Protein AF-A0A239G1L9-F1 (afdb_monomer_lite)

Organism: NCBI:txid560556

Radius of gyration: 26.78 Å; chains: 1; bounding box: 38×74×73 Å

Sequence (207 aa):
MTDDLEQRVRRELTGSRYELGLDPDDVLARVSGPKRRSRPGAATLATVAAALAVAAAVTVGFLLPGTSEAPVSPPAASASPAATLNGLPPGLAPAGDVAEVIKRAPALVGLPPGGTRSAYAAAAGGGVWRVVMVVDGGVAGLPGGVLDVPSDWAPDGSQLLLTRDGETTYVKVYRPDGHNFCLAVTGGPAEEQLAVLERLVTTNITR

Foldseek 3Di:
DVVVVLVVQVVVVVPPPDPPVDDVVVVVCVVPPPPPPDDDDDDDDDDDDDDDDDDDDDPDDDPDDDDPDPPPPPPPPPPDPQPDFPQADPQKDWDPDPVVVCVVPVLCVQDAPDARKTKIAGDPPDAWGIKMKGKQGDPDDGDAAWDDDDPVLAPPPWDWTWHDDPQKIKIKIQHPVRIIMMMIIGGHDPVVSVVRVSSRSNVPNVD

pLDDT: mean 77.0, std 18.48, range [34.19, 97.06]

Structure (mmCIF, N/CA/C/O backbone):
data_AF-A0A239G1L9-F1
#
_entry.id   AF-A0A239G1L9-F1
#
loop_
_atom_site.group_PDB
_atom_site.id
_atom_site.type_symbol
_atom_site.label_atom_id
_atom_site.label_alt_id
_atom_site.label_comp_id
_atom_site.label_asym_id
_atom_site.label_entity_id
_atom_site.label_seq_id
_atom_site.pdbx_PDB_ins_code
_atom_site.Cartn_x
_atom_site.Cartn_y
_atom_site.Cartn_z
_atom_site.occupancy
_atom_site.B_iso_or_equiv
_atom_site.auth_seq_id
_atom_site.auth_comp_id
_atom_site.auth_asym_id
_atom_site.auth_atom_id
_atom_site.pdbx_PDB_model_num
ATOM 1 N N . MET A 1 1 ? 17.782 22.371 39.759 1.00 58.53 1 MET A N 1
ATOM 2 C CA . MET A 1 1 ? 17.361 21.122 39.079 1.00 58.53 1 MET A CA 1
ATOM 3 C C . MET A 1 1 ? 16.589 21.402 37.788 1.00 58.53 1 MET A C 1
ATOM 5 O O . MET A 1 1 ? 16.626 20.565 36.903 1.00 58.53 1 MET A O 1
ATOM 9 N N . THR A 1 2 ? 15.938 22.564 37.650 1.00 67.00 2 THR A N 1
ATOM 10 C CA . THR A 1 2 ? 15.186 22.976 36.449 1.00 67.00 2 THR A CA 1
ATOM 11 C C . THR A 1 2 ? 16.081 23.371 35.264 1.00 67.00 2 THR A C 1
ATOM 13 O O . THR A 1 2 ? 15.779 22.998 34.136 1.00 67.00 2 THR A O 1
ATOM 16 N N . ASP A 1 3 ? 17.222 24.020 35.525 1.00 78.06 3 ASP A N 1
ATOM 17 C CA . ASP A 1 3 ? 18.110 24.540 34.466 1.00 78.06 3 ASP A CA 1
ATOM 18 C C . ASP A 1 3 ? 18.772 23.444 33.615 1.00 78.06 3 ASP A C 1
ATOM 20 O O . ASP A 1 3 ? 19.017 23.631 32.426 1.00 78.06 3 ASP A O 1
ATOM 24 N N . ASP A 1 4 ? 19.030 22.273 34.205 1.00 82.25 4 ASP A N 1
ATOM 25 C CA . ASP A 1 4 ? 19.645 21.142 33.497 1.00 82.25 4 ASP A CA 1
ATOM 26 C C . ASP A 1 4 ? 18.668 20.502 32.495 1.00 82.25 4 ASP A C 1
ATOM 28 O O . ASP A 1 4 ? 19.043 20.118 31.385 1.00 82.25 4 ASP A O 1
ATOM 32 N N . LEU A 1 5 ? 17.376 20.469 32.847 1.00 75.25 5 LEU A N 1
ATOM 33 C CA . LEU A 1 5 ? 16.319 19.992 31.956 1.00 75.25 5 LEU A CA 1
ATOM 34 C C . LEU A 1 5 ? 16.129 20.952 30.775 1.00 75.25 5 LEU A C 1
ATOM 36 O O . LEU A 1 5 ? 16.016 20.513 29.633 1.00 75.25 5 LEU A O 1
ATOM 40 N N . GLU A 1 6 ? 16.147 22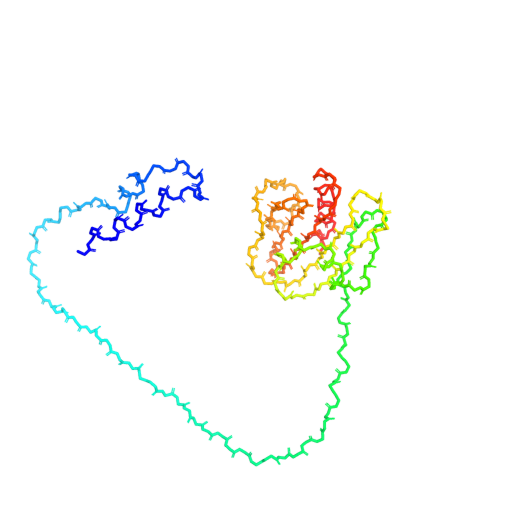.258 31.040 1.00 80.19 6 GLU A N 1
ATOM 41 C CA . GLU A 1 6 ? 15.992 23.292 30.016 1.00 80.19 6 GLU A CA 1
ATOM 42 C C . GLU A 1 6 ? 17.160 23.282 29.019 1.00 80.19 6 GLU A C 1
ATOM 44 O O . GLU A 1 6 ? 16.943 23.295 27.804 1.00 80.19 6 GLU A O 1
ATOM 49 N N . GLN A 1 7 ? 18.400 23.145 29.507 1.00 81.75 7 GLN A N 1
ATOM 50 C CA . GLN A 1 7 ? 19.572 23.022 28.635 1.00 81.75 7 GLN A CA 1
ATOM 51 C C . GLN A 1 7 ? 19.542 21.751 27.784 1.00 81.75 7 GLN A C 1
ATOM 53 O O . GLN A 1 7 ? 19.969 21.774 26.625 1.00 81.75 7 GLN A O 1
ATOM 58 N N . ARG A 1 8 ? 19.023 20.646 28.326 1.00 78.94 8 ARG A N 1
ATOM 59 C CA . ARG A 1 8 ? 18.899 19.387 27.588 1.00 78.94 8 ARG A CA 1
ATOM 60 C C . ARG A 1 8 ? 17.834 19.471 26.493 1.00 78.94 8 ARG A C 1
ATOM 62 O O . ARG A 1 8 ? 18.094 19.026 25.379 1.00 78.94 8 ARG A O 1
ATOM 69 N N . VAL A 1 9 ? 16.692 20.101 26.777 1.00 75.62 9 VAL A N 1
ATOM 70 C CA . VAL A 1 9 ? 15.612 20.323 25.799 1.00 75.62 9 VAL A CA 1
ATOM 71 C C . VAL A 1 9 ? 16.053 21.273 24.686 1.00 75.62 9 VAL A C 1
ATOM 73 O O . VAL A 1 9 ? 15.838 20.966 23.516 1.00 75.62 9 VAL A O 1
ATOM 76 N N . ARG A 1 10 ? 16.745 22.377 25.007 1.00 76.81 10 ARG A N 1
ATOM 77 C CA . ARG A 1 10 ? 17.312 23.268 23.978 1.00 76.81 10 ARG A CA 1
ATOM 78 C C . ARG A 1 10 ? 18.287 22.528 23.067 1.00 76.81 10 ARG A C 1
ATOM 80 O O . ARG A 1 10 ? 18.197 22.665 21.854 1.00 76.81 10 ARG A O 1
ATOM 87 N N . ARG A 1 11 ? 19.176 21.700 23.625 1.00 77.81 11 ARG A N 1
ATOM 88 C CA . ARG A 1 11 ? 20.161 20.948 22.831 1.00 77.81 11 ARG A CA 1
ATOM 89 C C . ARG A 1 11 ? 19.510 19.932 21.883 1.00 77.81 11 ARG A C 1
ATOM 91 O O . ARG A 1 11 ? 19.992 19.773 20.767 1.00 77.81 11 ARG A O 1
ATOM 98 N N . GLU A 1 12 ? 18.428 19.284 22.309 1.00 73.06 12 GLU A N 1
ATOM 99 C CA . GLU A 1 12 ? 17.635 18.373 21.467 1.00 73.06 12 GLU A CA 1
ATOM 100 C C . GLU A 1 12 ? 16.878 19.126 20.359 1.00 73.06 12 GLU A C 1
ATOM 102 O O . GLU A 1 12 ? 16.882 18.687 19.213 1.00 73.06 12 GLU A O 1
ATOM 107 N N . LEU A 1 13 ? 16.293 20.291 20.664 1.00 65.88 13 LEU A N 1
ATOM 108 C CA . LEU A 1 13 ? 15.511 21.073 19.696 1.00 65.88 13 LEU A CA 1
ATOM 109 C C . LEU A 1 13 ? 16.374 21.794 18.651 1.00 65.88 13 LEU A C 1
ATOM 111 O O . LEU A 1 13 ? 15.974 21.899 17.498 1.00 65.88 13 LEU A O 1
ATOM 115 N N . THR A 1 14 ? 17.572 22.263 19.011 1.00 65.69 14 THR A N 1
ATOM 116 C CA . THR A 1 14 ? 18.502 22.891 18.047 1.00 65.69 14 THR A CA 1
ATOM 117 C C . THR A 1 14 ? 19.248 21.851 17.197 1.00 65.69 14 THR A C 1
ATOM 119 O O . THR A 1 14 ? 19.868 22.180 16.185 1.00 65.69 14 THR A O 1
ATOM 122 N N . GLY A 1 15 ? 19.180 20.572 17.575 1.00 58.47 15 GLY A N 1
ATOM 123 C CA . GLY A 1 15 ? 19.846 19.461 16.908 1.00 58.47 15 GLY A CA 1
ATOM 124 C C . GLY A 1 15 ? 19.184 19.019 15.604 1.00 58.47 15 GLY A C 1
ATOM 125 O O . GLY A 1 15 ? 18.842 17.854 15.510 1.00 58.47 15 GLY A O 1
ATOM 126 N N . SER A 1 16 ? 19.008 19.924 14.630 1.00 51.31 16 SER A N 1
ATOM 127 C CA . SER A 1 16 ? 18.947 19.750 13.151 1.00 51.31 16 SER A CA 1
ATOM 128 C C . SER A 1 16 ? 18.183 18.563 12.523 1.00 51.31 16 SER A C 1
ATOM 130 O O . SER A 1 16 ? 18.273 18.363 11.316 1.00 51.31 16 SER A O 1
ATOM 132 N N . ARG A 1 17 ? 17.454 17.740 13.278 1.00 53.47 17 ARG A N 1
ATOM 133 C CA . ARG A 1 17 ? 16.862 16.491 12.772 1.00 53.47 17 ARG A CA 1
ATOM 134 C C . ARG A 1 17 ? 15.408 16.636 12.360 1.00 53.47 17 ARG A C 1
ATOM 136 O O . ARG A 1 17 ? 14.882 15.774 11.668 1.00 53.47 17 ARG A O 1
ATOM 143 N N . TYR A 1 18 ? 14.784 17.728 12.772 1.00 49.06 18 TYR A N 1
ATOM 144 C CA . TYR A 1 18 ? 13.414 18.045 12.439 1.00 49.06 18 TYR A CA 1
ATOM 145 C C . TYR A 1 18 ? 13.408 19.512 12.023 1.00 49.06 18 TYR A C 1
ATOM 147 O O . TYR A 1 18 ? 13.480 20.387 12.880 1.00 49.06 18 TYR A O 1
ATOM 155 N N . GLU A 1 19 ? 13.348 19.793 10.719 1.00 52.94 19 GLU A N 1
ATOM 156 C CA . GLU A 1 19 ? 13.065 21.131 10.165 1.00 52.94 19 GLU A CA 1
ATOM 157 C C . GLU A 1 19 ? 11.611 21.548 10.455 1.00 52.94 19 GLU A C 1
ATOM 159 O O . GLU A 1 19 ? 10.870 22.041 9.609 1.00 52.94 19 GLU A O 1
ATOM 164 N N . LEU A 1 20 ? 11.158 21.316 11.680 1.00 56.31 20 LEU A N 1
ATOM 165 C CA . LEU A 1 20 ? 9.978 21.951 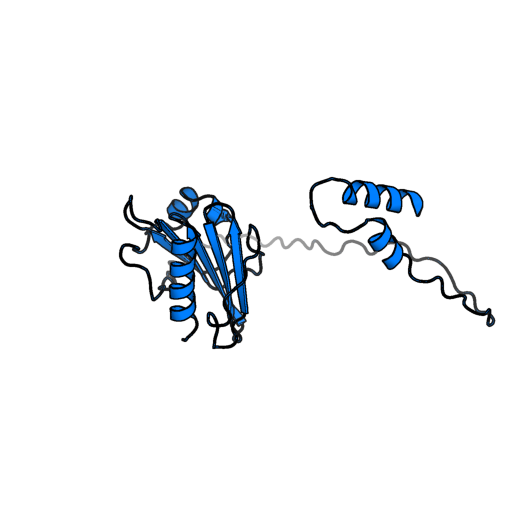12.212 1.00 56.31 20 LEU A CA 1
ATOM 166 C C . LEU A 1 20 ? 10.445 23.366 12.533 1.00 56.31 20 LEU A C 1
ATOM 168 O O . LEU A 1 20 ? 11.196 23.548 13.486 1.00 56.31 20 LEU A O 1
ATOM 172 N N . GLY A 1 21 ? 10.060 24.352 11.721 1.00 60.69 21 GLY A N 1
ATOM 173 C CA . GLY A 1 21 ? 10.304 25.784 11.956 1.00 60.69 21 GLY A CA 1
ATOM 174 C C . GLY A 1 21 ? 9.576 26.318 13.196 1.00 60.69 21 GLY A C 1
ATOM 175 O O . GLY A 1 21 ? 8.896 27.336 13.133 1.00 60.69 21 GLY A O 1
ATOM 176 N N . LEU A 1 22 ? 9.651 25.583 14.301 1.00 61.69 22 LEU A N 1
ATOM 177 C CA . LEU A 1 22 ? 9.115 25.915 15.601 1.00 61.69 22 LEU A CA 1
ATOM 178 C C . LEU A 1 22 ? 10.221 26.615 16.376 1.00 61.69 22 LEU A C 1
ATOM 180 O O . LEU A 1 22 ? 11.278 26.038 16.636 1.00 61.69 22 LEU A O 1
ATOM 184 N N . ASP A 1 23 ? 9.961 27.866 16.733 1.00 74.81 23 ASP A N 1
ATOM 185 C CA . ASP A 1 23 ? 10.847 28.629 17.593 1.00 74.81 23 ASP A CA 1
ATOM 186 C C . ASP A 1 23 ? 10.913 27.942 18.976 1.00 74.81 23 ASP A C 1
ATOM 188 O O . ASP A 1 23 ? 9.868 27.709 19.603 1.00 74.81 23 ASP A O 1
ATOM 192 N N . PRO A 1 24 ? 12.106 27.553 19.462 1.00 69.94 24 PRO A N 1
ATOM 193 C CA . PRO A 1 24 ? 12.247 26.901 20.759 1.00 69.94 24 PRO A CA 1
ATOM 194 C C . PRO A 1 24 ? 11.711 27.759 21.915 1.00 69.94 24 PRO A C 1
ATOM 196 O O . PRO A 1 24 ? 11.254 27.200 22.916 1.00 69.94 24 PRO A O 1
ATOM 199 N N . ASP A 1 25 ? 11.710 29.087 21.785 1.00 73.88 25 ASP A N 1
ATOM 200 C CA . ASP A 1 25 ? 11.196 29.980 22.823 1.00 73.88 25 ASP A CA 1
ATOM 201 C C . AS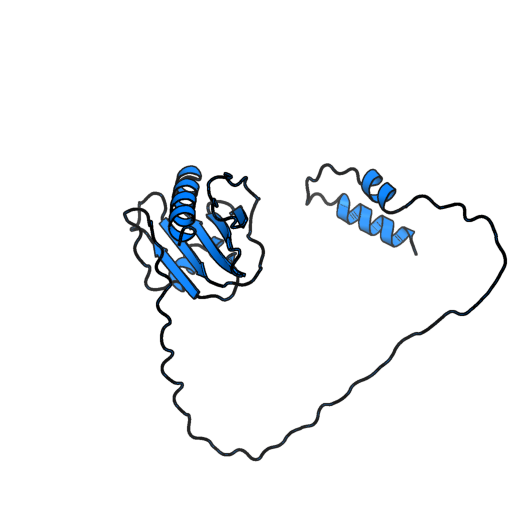P A 1 25 ? 9.655 29.959 22.890 1.00 73.88 25 ASP A C 1
ATOM 203 O O . ASP A 1 25 ? 9.093 30.027 23.986 1.00 73.88 25 ASP A O 1
ATOM 207 N N . ASP A 1 26 ? 8.960 29.724 21.772 1.00 73.50 26 ASP A N 1
ATOM 208 C CA . ASP A 1 26 ? 7.497 29.544 21.743 1.00 73.50 26 ASP A CA 1
ATOM 209 C C . ASP A 1 26 ? 7.062 28.243 22.438 1.00 73.50 26 ASP A C 1
ATOM 211 O O . ASP A 1 26 ? 6.049 28.191 23.150 1.00 73.50 26 ASP A O 1
ATOM 215 N N . VAL A 1 27 ? 7.846 27.174 22.269 1.00 72.44 27 VAL A N 1
ATOM 216 C CA . VAL A 1 27 ? 7.599 25.885 22.931 1.00 72.44 27 VAL A CA 1
ATOM 217 C C . VAL A 1 27 ? 7.808 26.018 24.440 1.00 72.44 27 VAL A C 1
ATOM 219 O O . VAL A 1 27 ? 6.968 25.570 25.228 1.00 72.44 27 VAL A O 1
ATOM 222 N N . LEU A 1 28 ? 8.887 26.684 24.859 1.00 73.81 28 LEU A N 1
ATOM 223 C CA . LEU A 1 28 ? 9.181 26.910 26.273 1.00 73.81 28 LEU A CA 1
ATOM 224 C C . LEU A 1 28 ? 8.157 27.842 26.935 1.00 73.81 28 LEU A C 1
ATOM 226 O O . LEU A 1 28 ? 7.746 27.570 28.068 1.00 73.81 28 LEU A O 1
ATOM 230 N N . ALA A 1 29 ? 7.668 28.869 26.234 1.00 72.88 29 ALA A N 1
ATOM 231 C CA . ALA A 1 29 ? 6.630 29.777 26.730 1.00 72.88 29 ALA A CA 1
ATOM 232 C C . ALA A 1 29 ? 5.289 29.069 26.994 1.00 72.88 29 ALA A C 1
ATOM 234 O O . ALA A 1 29 ? 4.567 29.424 27.926 1.00 72.88 29 ALA A O 1
ATOM 235 N N . ARG A 1 30 ? 4.954 28.028 26.219 1.00 72.44 30 ARG A N 1
ATOM 236 C CA . ARG A 1 30 ? 3.747 27.215 26.458 1.00 72.44 30 ARG A CA 1
ATOM 237 C C . ARG A 1 30 ? 3.883 26.267 27.647 1.00 72.44 30 ARG A C 1
ATOM 239 O O . ARG A 1 30 ? 2.898 26.034 28.346 1.00 72.44 30 ARG A O 1
ATOM 246 N N . VAL A 1 31 ? 5.077 25.724 27.887 1.00 70.38 31 VAL A N 1
ATOM 247 C CA . VAL A 1 31 ? 5.343 24.820 29.023 1.00 70.38 31 VAL A CA 1
ATOM 248 C C . VAL A 1 31 ? 5.428 25.596 30.336 1.00 70.38 31 VAL A C 1
ATOM 250 O O . VAL A 1 31 ? 4.947 25.137 31.374 1.00 70.38 31 VAL A O 1
ATOM 253 N N . SER A 1 32 ? 5.973 26.808 30.294 1.00 67.75 32 SER A N 1
ATOM 254 C CA . SER A 1 32 ? 5.989 27.731 31.425 1.00 67.75 32 SER A CA 1
ATOM 255 C C . SER A 1 32 ? 4.656 28.479 31.528 1.00 67.75 32 SER A C 1
ATOM 257 O O . SER A 1 32 ? 4.570 29.695 31.385 1.00 67.75 32 SER A O 1
ATOM 259 N N . GLY A 1 33 ? 3.582 27.722 31.783 1.00 61.03 33 GLY A N 1
ATOM 260 C CA . GLY A 1 33 ? 2.236 28.263 31.955 1.00 61.03 33 GLY A CA 1
ATOM 261 C C . GLY A 1 33 ? 2.202 29.460 32.922 1.00 61.03 33 GLY A C 1
ATOM 262 O O . GLY A 1 33 ? 3.015 29.544 33.852 1.00 61.03 33 GLY A O 1
ATOM 263 N N . PRO A 1 34 ? 1.262 30.404 32.732 1.00 52.25 34 PRO A N 1
ATOM 264 C CA . PRO A 1 34 ? 1.224 31.642 33.491 1.00 52.25 34 PRO A CA 1
ATOM 265 C C . PRO A 1 34 ? 1.174 31.326 34.981 1.00 52.25 34 PRO A C 1
ATOM 267 O O . PRO A 1 34 ? 0.250 30.671 35.470 1.00 52.25 34 PRO A O 1
ATOM 270 N N . LYS A 1 35 ? 2.191 31.812 35.695 1.00 55.31 35 LYS A N 1
ATOM 271 C CA . LYS A 1 35 ? 2.335 31.733 37.148 1.00 55.31 35 LYS A CA 1
ATOM 272 C C . LYS A 1 35 ? 1.126 32.433 37.775 1.00 55.31 35 LYS A C 1
ATOM 274 O O . LYS A 1 35 ? 1.152 33.636 38.035 1.00 55.31 35 LYS A O 1
ATOM 279 N N . ARG A 1 36 ? 0.023 31.694 37.950 1.00 49.72 36 ARG A N 1
ATOM 280 C CA . ARG A 1 36 ? -1.195 32.158 38.618 1.00 49.72 36 ARG A CA 1
ATOM 281 C C . ARG A 1 36 ? -0.763 32.678 39.981 1.00 49.72 36 ARG A C 1
ATOM 283 O O . ARG A 1 36 ? -0.375 31.900 40.847 1.00 49.72 36 ARG A O 1
ATOM 290 N N . ARG A 1 37 ? -0.807 34.001 40.157 1.00 51.78 37 ARG A N 1
ATOM 291 C CA . ARG A 1 37 ? -0.691 34.653 41.463 1.00 51.78 37 ARG A CA 1
ATOM 292 C C . ARG A 1 37 ? -1.867 34.172 42.312 1.00 51.78 37 ARG A C 1
ATOM 294 O O . ARG A 1 37 ? -2.944 34.763 42.287 1.00 51.78 37 ARG A O 1
ATOM 301 N N . SER A 1 38 ? -1.678 33.057 43.010 1.00 45.41 38 SER A N 1
ATOM 302 C CA . SER A 1 38 ? -2.593 32.582 44.036 1.00 45.41 38 SER A CA 1
ATOM 303 C C . SER A 1 38 ? -2.594 33.610 45.161 1.00 45.41 38 SER A C 1
ATOM 305 O O . SER A 1 38 ? -1.568 33.854 45.798 1.00 45.41 38 SER A O 1
ATOM 307 N N . ARG A 1 39 ? -3.745 34.243 45.380 1.00 53.22 39 ARG A N 1
ATOM 308 C CA . ARG A 1 39 ? -4.006 35.031 46.585 1.00 53.22 39 ARG A CA 1
ATOM 309 C C . ARG A 1 39 ? -3.801 34.131 47.818 1.00 53.22 39 ARG A C 1
ATOM 311 O O . ARG A 1 39 ? -4.243 32.983 47.775 1.00 53.22 39 ARG A O 1
ATOM 318 N N . PRO A 1 40 ? -3.149 34.612 48.890 1.00 49.41 40 PRO A N 1
ATOM 319 C CA . PRO A 1 40 ? -2.928 33.813 50.085 1.00 49.41 40 PRO A CA 1
ATOM 320 C C . PRO A 1 40 ? -4.244 33.693 50.860 1.00 49.41 40 PRO A C 1
ATOM 322 O O . PRO A 1 40 ? -4.743 34.667 51.418 1.00 49.41 40 PRO A O 1
ATOM 325 N N . GLY A 1 41 ? -4.815 32.492 50.864 1.00 42.66 41 GLY A N 1
ATOM 326 C CA . GLY A 1 41 ? -5.897 32.081 51.749 1.00 42.66 41 GLY A CA 1
ATOM 327 C C . GLY A 1 41 ? -5.416 30.903 52.587 1.00 42.66 41 GLY A C 1
ATOM 328 O O . GLY A 1 41 ? -5.163 29.835 52.047 1.00 42.66 41 GLY A O 1
ATOM 329 N N . ALA A 1 42 ? -5.213 31.179 53.873 1.00 41.75 42 ALA A N 1
ATOM 330 C CA . ALA A 1 42 ? -5.031 30.294 55.022 1.00 41.75 42 ALA A CA 1
ATOM 331 C C . ALA A 1 42 ? -4.928 28.762 54.799 1.00 41.75 42 ALA A C 1
ATOM 333 O O . ALA A 1 42 ? -5.900 28.088 54.486 1.00 41.75 42 ALA A O 1
ATOM 334 N N . ALA A 1 43 ? -3.734 28.253 55.129 1.00 45.06 43 ALA A N 1
ATOM 335 C CA . ALA A 1 43 ? -3.466 27.096 55.991 1.00 45.06 43 ALA A CA 1
ATOM 336 C C . ALA A 1 43 ? -4.219 25.772 55.749 1.00 45.06 43 ALA A C 1
ATOM 338 O O . ALA A 1 43 ? -5.344 25.612 56.200 1.00 45.06 43 ALA A O 1
ATOM 339 N N . THR A 1 44 ? -3.504 24.735 55.290 1.00 44.44 44 THR A N 1
ATOM 340 C CA . THR A 1 44 ? -3.104 23.608 56.166 1.00 44.44 44 THR A CA 1
ATOM 341 C C . THR A 1 44 ? -1.955 22.804 55.539 1.00 44.44 44 THR A C 1
ATOM 343 O O . THR A 1 44 ? -1.978 22.457 54.364 1.00 44.44 44 THR A O 1
ATOM 346 N N . LEU A 1 45 ? -0.925 22.554 56.348 1.00 47.66 45 LEU A N 1
ATOM 347 C CA . LEU A 1 45 ? 0.215 21.669 56.106 1.00 47.66 45 LEU A CA 1
ATOM 348 C C . LEU A 1 45 ? -0.220 20.195 56.123 1.00 47.66 45 LEU A C 1
ATOM 350 O O . LEU A 1 45 ? -0.890 19.804 57.073 1.00 47.66 45 LEU A O 1
ATOM 354 N N . ALA A 1 46 ? 0.259 19.378 55.177 1.00 42.41 46 ALA A N 1
ATOM 355 C CA . ALA A 1 46 ? 0.498 17.944 55.399 1.00 42.41 46 ALA A CA 1
ATOM 356 C C . ALA A 1 46 ? 1.418 17.330 54.316 1.00 42.41 46 ALA A C 1
ATOM 358 O O . ALA A 1 46 ? 0.994 17.012 53.211 1.00 42.41 46 ALA A O 1
ATOM 359 N N . THR A 1 47 ? 2.694 17.176 54.691 1.00 40.94 47 THR A N 1
ATOM 360 C CA . THR A 1 47 ? 3.557 15.988 54.478 1.00 40.94 47 THR A CA 1
ATOM 361 C C . THR A 1 47 ? 3.785 15.399 53.076 1.00 40.94 47 THR A C 1
ATOM 363 O O . THR A 1 47 ? 3.056 14.545 52.590 1.00 40.94 47 THR A O 1
ATOM 366 N N . VAL A 1 48 ? 4.919 15.804 52.494 1.00 39.69 48 VAL A N 1
ATOM 367 C CA . VAL A 1 48 ? 6.111 14.987 52.157 1.00 39.69 48 VAL A CA 1
ATOM 368 C C . VAL A 1 48 ? 6.012 13.446 52.298 1.00 39.69 48 VAL A C 1
ATOM 370 O O . VAL A 1 48 ? 5.730 12.937 53.376 1.00 39.69 48 VAL A O 1
ATOM 373 N N . ALA A 1 49 ? 6.484 12.778 51.231 1.00 39.22 49 ALA A N 1
ATOM 374 C CA . ALA A 1 49 ? 7.139 11.458 51.140 1.00 39.22 49 ALA A CA 1
ATOM 375 C C . ALA A 1 49 ? 6.318 10.151 51.143 1.00 39.22 49 ALA A C 1
ATOM 377 O O . ALA A 1 49 ? 5.759 9.735 52.148 1.00 39.22 49 ALA A O 1
ATOM 378 N N . ALA A 1 50 ? 6.450 9.424 50.026 1.00 38.19 50 ALA A N 1
ATOM 379 C CA . ALA A 1 50 ? 6.615 7.965 49.934 1.00 38.19 50 ALA A CA 1
ATOM 380 C C . ALA A 1 50 ? 7.156 7.687 48.509 1.00 38.19 50 ALA A C 1
ATOM 382 O O . ALA A 1 50 ? 6.430 7.856 47.537 1.00 38.19 50 ALA A O 1
ATOM 383 N N . ALA A 1 51 ? 8.457 7.556 48.231 1.00 34.69 51 ALA A N 1
ATOM 384 C CA . ALA A 1 51 ? 9.405 6.521 48.654 1.00 34.69 51 ALA A CA 1
ATOM 385 C C . ALA A 1 51 ? 8.864 5.087 48.493 1.00 34.69 51 ALA A C 1
ATOM 387 O O . ALA A 1 51 ? 8.115 4.612 49.332 1.00 34.69 51 ALA A O 1
ATOM 388 N N . LEU A 1 52 ? 9.293 4.453 47.391 1.00 42.53 52 LEU A N 1
ATOM 389 C CA . LEU A 1 52 ? 9.831 3.088 47.280 1.00 42.53 52 LEU A CA 1
ATOM 390 C C . LEU A 1 52 ? 9.144 1.918 48.022 1.00 42.53 52 LEU A C 1
ATOM 392 O O . LEU A 1 52 ? 9.084 1.892 49.244 1.00 42.53 52 LEU A O 1
ATOM 396 N N . ALA A 1 53 ? 8.899 0.866 47.222 1.00 37.75 53 ALA A N 1
ATOM 397 C CA . ALA A 1 53 ? 8.925 -0.573 47.538 1.00 37.75 53 ALA A CA 1
ATOM 398 C C . ALA A 1 53 ? 7.578 -1.313 47.646 1.00 37.75 53 ALA A C 1
ATOM 400 O O . ALA A 1 53 ? 6.901 -1.223 48.658 1.00 37.75 53 ALA A O 1
ATOM 401 N N . VAL A 1 54 ? 7.306 -2.166 46.645 1.00 40.06 54 VAL A N 1
ATOM 402 C CA . VAL A 1 54 ? 6.877 -3.580 46.790 1.00 40.06 54 VAL A CA 1
ATOM 403 C C . VAL A 1 54 ? 7.426 -4.302 45.540 1.00 40.06 54 VAL A C 1
ATOM 405 O O . VAL A 1 54 ? 7.003 -4.007 44.430 1.00 40.06 54 VAL A O 1
ATOM 408 N N . ALA A 1 55 ? 8.583 -4.966 45.578 1.00 34.19 55 ALA A N 1
ATOM 409 C CA . ALA A 1 55 ? 8.887 -6.269 46.179 1.00 34.19 55 ALA A CA 1
ATOM 410 C C . ALA A 1 55 ? 8.252 -7.466 45.436 1.00 34.19 55 ALA A C 1
ATOM 412 O O . ALA A 1 55 ? 7.052 -7.702 45.484 1.00 34.19 55 ALA A O 1
ATOM 413 N N . ALA A 1 56 ? 9.147 -8.194 44.762 1.00 44.81 56 ALA A N 1
ATOM 414 C CA . ALA A 1 56 ? 9.141 -9.611 44.410 1.00 44.81 56 ALA A CA 1
ATOM 415 C C . ALA A 1 56 ? 8.029 -10.501 45.007 1.00 44.81 56 ALA A C 1
ATOM 417 O O . ALA A 1 56 ? 7.916 -10.646 46.221 1.00 44.81 56 ALA A O 1
ATOM 418 N N . ALA A 1 57 ? 7.303 -11.185 44.121 1.00 36.50 57 ALA A N 1
ATOM 419 C CA . ALA A 1 57 ? 6.399 -12.309 44.380 1.00 36.50 57 ALA A CA 1
ATOM 420 C C . ALA A 1 57 ? 5.979 -12.830 42.986 1.00 36.50 57 ALA A C 1
ATOM 422 O O . ALA A 1 57 ? 5.479 -12.047 42.196 1.00 36.50 57 ALA A O 1
ATOM 423 N N . VAL A 1 58 ? 6.167 -14.060 42.511 1.00 40.72 58 VAL A N 1
ATOM 424 C CA . VAL A 1 58 ? 6.432 -15.367 43.104 1.00 40.72 58 VAL A CA 1
ATOM 425 C C . VAL A 1 58 ? 7.023 -16.230 41.976 1.00 40.72 58 VAL A C 1
ATOM 427 O O . VAL A 1 58 ? 6.372 -16.454 40.958 1.00 40.72 58 VAL A O 1
ATOM 430 N N . THR A 1 59 ? 8.241 -16.736 42.149 1.00 47.78 59 THR A N 1
ATOM 431 C CA . THR A 1 59 ? 8.773 -17.871 41.380 1.00 47.78 59 THR A CA 1
ATOM 432 C C . THR A 1 59 ? 8.391 -19.143 42.135 1.00 47.78 59 THR A C 1
ATOM 434 O O . THR A 1 59 ? 9.155 -19.644 42.955 1.00 47.78 59 THR A O 1
ATOM 437 N N . VAL A 1 60 ? 7.178 -19.656 41.914 1.00 48.28 60 VAL A N 1
ATOM 438 C CA . VAL A 1 60 ? 6.840 -21.033 42.307 1.00 48.28 60 VAL A CA 1
ATOM 439 C C . VAL A 1 60 ? 7.259 -21.934 41.159 1.00 48.28 60 VAL A C 1
ATOM 441 O O . VAL A 1 60 ? 6.654 -21.947 40.089 1.00 48.28 60 VAL A O 1
ATOM 444 N N . GLY A 1 61 ? 8.353 -22.652 41.401 1.00 48.50 61 GLY A N 1
ATOM 445 C CA . GLY A 1 61 ? 8.785 -23.760 40.574 1.00 48.50 61 GLY A CA 1
ATOM 446 C C . GLY A 1 61 ? 7.731 -24.858 40.587 1.00 48.50 61 GLY A C 1
ATOM 447 O O . GLY A 1 61 ? 7.412 -25.419 41.633 1.00 48.50 61 GLY A O 1
ATOM 448 N N . PHE A 1 62 ? 7.222 -25.174 39.403 1.00 49.44 62 PHE A N 1
ATOM 449 C CA . PHE A 1 62 ? 6.484 -26.398 39.148 1.00 49.44 62 PHE A CA 1
ATOM 450 C C . PHE A 1 62 ? 7.451 -27.388 38.486 1.00 49.44 62 PHE A C 1
ATOM 452 O O . PHE A 1 62 ? 7.636 -27.402 37.272 1.00 49.44 62 PHE A O 1
ATOM 459 N N . LEU A 1 63 ? 8.130 -28.180 39.321 1.00 53.56 63 LEU A N 1
ATOM 460 C CA . LEU A 1 63 ? 8.807 -29.411 38.914 1.00 53.56 63 LEU A CA 1
ATOM 461 C C . LEU A 1 63 ? 7.727 -30.485 38.743 1.00 53.56 63 LEU A C 1
ATOM 463 O O . LEU A 1 63 ? 7.352 -31.148 39.708 1.00 53.56 63 LEU A O 1
ATOM 467 N N . LEU A 1 64 ? 7.203 -30.630 37.525 1.00 60.41 64 LEU A N 1
ATOM 468 C CA . LEU A 1 64 ? 6.415 -31.804 37.155 1.00 60.41 64 LEU A CA 1
ATOM 469 C C . LEU A 1 64 ? 7.340 -32.878 36.565 1.00 60.41 64 LEU A C 1
ATOM 471 O O . LEU A 1 64 ? 8.206 -32.551 35.749 1.00 60.41 64 LEU A O 1
ATOM 475 N N . PRO A 1 65 ? 7.176 -34.152 36.961 1.00 55.31 65 PRO A N 1
ATOM 476 C CA . PRO A 1 65 ? 7.880 -35.266 36.347 1.00 55.31 65 PRO A CA 1
ATOM 477 C C . PRO A 1 65 ? 7.454 -35.393 34.882 1.00 55.31 65 PRO A C 1
ATOM 479 O O . PRO A 1 65 ? 6.268 -35.470 34.569 1.00 55.31 65 PRO A O 1
ATOM 482 N N . GLY A 1 66 ? 8.448 -35.388 33.993 1.00 50.12 66 GLY A N 1
ATOM 483 C CA . GLY A 1 66 ? 8.260 -35.476 32.553 1.00 50.12 66 GLY A CA 1
ATOM 484 C C . GLY A 1 66 ? 7.593 -36.784 32.149 1.00 50.12 66 GLY A C 1
ATOM 485 O O . GLY A 1 66 ? 8.227 -37.838 32.113 1.00 50.12 66 GLY A O 1
ATOM 486 N N . THR A 1 67 ? 6.321 -36.699 31.780 1.00 58.38 67 THR A N 1
ATOM 487 C CA . THR A 1 67 ? 5.716 -37.648 30.855 1.00 58.38 67 THR A CA 1
ATOM 488 C C . THR A 1 67 ? 6.338 -37.389 29.490 1.00 58.38 67 THR A C 1
ATOM 490 O O . THR A 1 67 ? 6.149 -36.327 28.900 1.00 58.38 67 THR A O 1
ATOM 493 N N . SER A 1 68 ? 7.147 -38.338 29.019 1.00 61.06 68 SER A N 1
ATOM 494 C CA . SER A 1 68 ? 7.656 -38.371 27.649 1.00 61.06 68 SER A CA 1
ATOM 495 C C . SER A 1 68 ? 6.465 -38.587 26.714 1.00 61.06 68 SER A C 1
ATOM 497 O O . SER A 1 68 ? 6.092 -39.712 26.394 1.00 61.06 68 SER A O 1
ATOM 499 N N . GLU A 1 69 ? 5.794 -37.492 26.372 1.00 55.44 69 GLU A N 1
ATOM 500 C CA . GLU A 1 69 ? 4.727 -37.469 25.387 1.00 55.44 69 GLU A CA 1
ATOM 501 C C . GLU A 1 69 ? 5.388 -37.585 24.014 1.00 55.44 69 GLU A C 1
ATOM 503 O O . GLU A 1 69 ? 6.273 -36.799 23.661 1.00 55.44 69 GLU A O 1
ATOM 508 N N . ALA A 1 70 ? 5.032 -38.640 23.279 1.00 69.69 70 ALA A N 1
ATOM 509 C CA . ALA A 1 70 ? 5.511 -38.850 21.922 1.00 69.69 70 ALA A CA 1
ATOM 510 C C . ALA A 1 70 ? 5.251 -37.579 21.092 1.00 69.69 70 ALA A C 1
ATOM 512 O O . ALA A 1 70 ? 4.202 -36.961 21.276 1.00 69.69 70 ALA A O 1
ATOM 513 N N . PRO A 1 71 ? 6.169 -37.176 20.193 1.00 68.50 71 PRO A N 1
ATOM 514 C CA . PRO A 1 71 ? 6.021 -35.961 19.404 1.00 68.50 71 PRO A CA 1
ATOM 515 C C . PRO A 1 71 ? 4.754 -36.061 18.553 1.00 68.50 71 PRO A C 1
ATOM 517 O O . PRO A 1 71 ? 4.740 -36.689 17.492 1.00 68.50 71 PRO A O 1
ATOM 520 N N . VAL A 1 72 ? 3.669 -35.459 19.040 1.00 73.44 72 VAL A N 1
ATOM 521 C CA . VAL A 1 72 ? 2.447 -35.270 18.272 1.00 73.44 72 VAL A CA 1
ATOM 522 C C . VAL A 1 72 ? 2.857 -34.382 17.111 1.00 73.44 72 VAL A C 1
ATOM 524 O O . VAL A 1 72 ? 3.253 -33.233 17.305 1.00 73.44 72 VAL A O 1
ATOM 527 N N . SER A 1 73 ? 2.866 -34.953 15.905 1.00 74.25 73 SER A N 1
ATOM 528 C CA . SER A 1 73 ? 3.149 -34.187 14.696 1.00 74.25 73 SER A CA 1
ATOM 529 C C . SER A 1 73 ? 2.200 -32.991 14.691 1.00 74.25 73 SER A C 1
ATOM 531 O O . SER A 1 73 ? 0.991 -33.209 14.830 1.00 74.25 73 SER A O 1
ATOM 533 N N . PRO A 1 74 ? 2.710 -31.746 14.614 1.00 69.31 74 PRO A N 1
ATOM 534 C CA . PRO A 1 74 ? 1.845 -30.581 14.628 1.00 69.31 74 PRO A CA 1
ATOM 535 C C . PRO A 1 74 ? 0.804 -30.772 13.522 1.00 69.31 74 PRO A C 1
ATOM 537 O O . PRO A 1 74 ? 1.181 -31.187 12.418 1.00 69.31 74 PRO A O 1
ATOM 540 N N . PRO A 1 75 ? -0.493 -30.550 13.806 1.00 65.19 75 PRO A N 1
ATOM 541 C CA . PRO A 1 75 ? -1.516 -30.642 12.778 1.00 65.19 75 PRO A CA 1
ATOM 542 C C . PRO A 1 75 ? -1.052 -29.785 11.606 1.00 65.19 75 PRO A C 1
ATOM 544 O O . PRO A 1 75 ? -0.638 -28.642 11.817 1.00 65.19 75 PRO A O 1
ATOM 547 N N . ALA A 1 76 ? -1.038 -30.373 10.405 1.00 58.19 76 ALA A N 1
ATOM 548 C CA . ALA A 1 76 ? -0.630 -29.687 9.189 1.00 58.19 76 ALA A CA 1
ATOM 549 C C . ALA A 1 76 ? -1.324 -28.326 9.180 1.00 58.19 76 ALA A C 1
ATOM 551 O O . ALA A 1 76 ? -2.557 -28.273 9.168 1.00 58.19 76 ALA A O 1
ATOM 552 N N . ALA A 1 77 ? -0.534 -27.254 9.309 1.00 49.47 77 ALA A N 1
ATOM 553 C CA . ALA A 1 77 ? -1.051 -25.904 9.398 1.00 49.47 77 ALA A CA 1
ATOM 554 C C . ALA A 1 77 ? -1.939 -25.702 8.174 1.00 49.47 77 ALA A C 1
ATOM 556 O O . ALA A 1 77 ? -1.447 -25.669 7.046 1.00 49.47 77 ALA A O 1
ATOM 557 N N . SER A 1 78 ? -3.256 -25.675 8.395 1.00 46.22 78 SER A N 1
ATOM 558 C CA . SER A 1 78 ? -4.209 -25.371 7.341 1.00 46.22 78 SER A CA 1
ATOM 559 C C . SER A 1 78 ? -3.835 -23.988 6.856 1.00 46.22 78 SER A C 1
ATOM 561 O O . SER A 1 78 ? -3.964 -23.016 7.598 1.00 46.22 78 SER A O 1
ATOM 563 N N . ALA A 1 79 ? -3.264 -23.925 5.656 1.00 50.81 79 ALA A N 1
ATOM 564 C CA . ALA A 1 79 ? -2.918 -22.674 5.024 1.00 50.81 79 ALA A CA 1
ATOM 565 C C . ALA A 1 79 ? -4.226 -21.902 4.868 1.00 50.81 79 ALA A C 1
ATOM 567 O O . ALA A 1 79 ? -5.061 -22.257 4.033 1.00 50.81 79 ALA A O 1
ATOM 568 N N . SER A 1 80 ? -4.436 -20.900 5.724 1.00 50.03 80 SER A N 1
ATOM 569 C CA . SER A 1 80 ? -5.534 -19.960 5.552 1.00 50.03 80 SER A CA 1
ATOM 570 C C . SER A 1 80 ? -5.491 -19.466 4.108 1.00 50.03 80 SER A C 1
ATOM 572 O O . SER A 1 80 ? -4.397 -19.165 3.612 1.00 50.03 80 SER A O 1
ATOM 574 N N . PRO A 1 81 ? -6.635 -19.432 3.405 1.00 54.47 81 PRO A N 1
ATOM 575 C CA . PRO A 1 81 ? -6.666 -19.007 2.017 1.00 54.47 81 PRO A CA 1
ATOM 576 C C . PRO A 1 81 ? -6.022 -17.625 1.933 1.00 54.47 81 PRO A C 1
ATOM 578 O O . PRO A 1 81 ? -6.436 -16.698 2.629 1.00 54.47 81 PRO A O 1
ATOM 581 N N . ALA A 1 82 ? -4.962 -17.511 1.131 1.00 65.44 82 ALA A N 1
ATOM 582 C CA . ALA A 1 82 ? -4.267 -16.249 0.947 1.00 65.44 82 ALA A CA 1
ATOM 583 C C . ALA A 1 82 ? -5.289 -15.192 0.517 1.00 65.44 82 ALA A C 1
ATOM 585 O O . ALA A 1 82 ? -6.053 -15.411 -0.431 1.00 65.44 82 ALA A O 1
ATOM 586 N N . ALA A 1 83 ? -5.323 -14.062 1.228 1.00 75.94 83 ALA A N 1
ATOM 587 C CA . ALA A 1 83 ? -6.202 -12.957 0.883 1.00 75.94 83 ALA A CA 1
ATOM 588 C C . ALA A 1 83 ? -5.939 -12.577 -0.581 1.00 75.94 83 ALA A C 1
ATOM 590 O O . ALA A 1 83 ? -4.830 -12.165 -0.947 1.00 75.94 83 ALA A O 1
ATOM 591 N N . THR A 1 84 ? -6.939 -12.821 -1.428 1.00 85.75 84 THR A N 1
ATOM 592 C CA . THR A 1 84 ? -6.844 -12.593 -2.868 1.00 85.75 84 THR A CA 1
ATOM 593 C C . THR A 1 84 ? -7.175 -11.136 -3.128 1.00 85.75 84 THR A C 1
ATOM 595 O O . THR A 1 84 ? -8.271 -10.674 -2.813 1.00 85.75 84 THR A O 1
ATOM 598 N N . LEU A 1 85 ? -6.209 -10.407 -3.678 1.00 90.38 85 LEU A N 1
ATOM 599 C CA . LEU A 1 85 ? -6.339 -8.984 -3.932 1.00 90.38 85 LEU A CA 1
ATOM 600 C C . LEU A 1 85 ? -7.069 -8.768 -5.261 1.00 90.38 85 LEU A C 1
ATOM 602 O O . LEU A 1 85 ? -6.614 -9.217 -6.313 1.00 90.38 85 LEU A O 1
ATOM 606 N N . ASN A 1 86 ? -8.204 -8.075 -5.221 1.00 92.94 86 ASN A N 1
ATOM 607 C CA . ASN A 1 86 ? -8.960 -7.747 -6.427 1.00 92.94 86 ASN A CA 1
ATOM 608 C C . ASN A 1 86 ? -8.400 -6.484 -7.090 1.00 92.94 86 ASN A C 1
ATOM 610 O O . ASN A 1 86 ? -7.834 -5.621 -6.421 1.00 92.94 86 ASN A O 1
ATOM 614 N N . GLY A 1 87 ? -8.587 -6.359 -8.407 1.00 92.25 87 GLY A N 1
ATOM 615 C CA . GLY A 1 87 ? -8.200 -5.150 -9.142 1.00 92.25 87 GLY A CA 1
ATOM 616 C C . GLY A 1 87 ? -6.704 -5.031 -9.442 1.00 92.25 87 GLY A C 1
ATOM 617 O O . GLY A 1 87 ? -6.245 -3.938 -9.766 1.00 92.25 87 GLY A O 1
ATOM 618 N N . LEU A 1 88 ? -5.949 -6.133 -9.360 1.00 92.69 88 LEU A N 1
ATOM 619 C CA . LEU A 1 88 ? -4.533 -6.148 -9.721 1.00 92.69 88 LEU A CA 1
ATOM 620 C C . LEU A 1 88 ? -4.314 -5.651 -11.165 1.00 92.69 88 LEU A C 1
ATOM 622 O O . LEU A 1 88 ? -5.044 -6.055 -12.078 1.00 92.69 88 LEU A O 1
ATOM 626 N N . PRO A 1 89 ? -3.311 -4.786 -11.389 1.00 91.00 89 PRO A N 1
ATOM 627 C CA . PRO A 1 89 ? -2.869 -4.414 -12.726 1.00 91.00 89 PRO A CA 1
ATOM 628 C C . PRO A 1 89 ? -2.506 -5.637 -13.581 1.00 91.00 89 PRO A C 1
ATOM 630 O O . PRO A 1 89 ? -1.996 -6.631 -13.053 1.00 91.00 89 PRO A O 1
ATOM 633 N N . PRO A 1 90 ? -2.717 -5.571 -14.909 1.00 89.44 90 PRO A N 1
ATOM 634 C CA . PRO A 1 90 ? -2.284 -6.637 -15.802 1.00 89.44 90 PRO A CA 1
ATOM 635 C C . PRO A 1 90 ? -0.769 -6.843 -15.680 1.00 89.44 90 PRO A C 1
ATOM 637 O O . PRO A 1 90 ? -0.000 -5.886 -15.648 1.00 89.44 90 PRO A O 1
ATOM 640 N N . GLY A 1 91 ? -0.348 -8.104 -15.604 1.00 88.44 91 GLY A N 1
ATOM 641 C CA . GLY A 1 91 ? 1.061 -8.482 -15.476 1.00 88.44 91 GLY A CA 1
ATOM 642 C C . GLY A 1 91 ? 1.535 -8.721 -14.042 1.00 88.44 91 GLY A C 1
ATOM 643 O O . GLY A 1 91 ? 2.557 -9.381 -13.878 1.00 88.44 91 GLY A O 1
ATOM 644 N N . LEU A 1 92 ? 0.798 -8.278 -13.017 1.00 91.50 92 LEU A N 1
ATOM 645 C CA . LEU A 1 92 ? 1.048 -8.698 -11.636 1.00 91.50 92 LEU A CA 1
ATOM 646 C C . LEU A 1 92 ? 0.406 -10.066 -11.388 1.00 91.50 92 LEU A C 1
ATOM 648 O O . LEU A 1 92 ? -0.806 -10.230 -11.522 1.00 91.50 92 LEU A O 1
ATOM 652 N N . ALA A 1 93 ? 1.222 -11.041 -10.999 1.00 92.00 93 ALA A N 1
ATOM 653 C CA . ALA A 1 93 ? 0.776 -12.378 -10.624 1.00 92.00 93 ALA A CA 1
ATOM 654 C C . ALA A 1 93 ? 1.148 -12.673 -9.163 1.00 92.00 93 ALA A C 1
ATOM 656 O O . ALA A 1 93 ? 2.104 -12.077 -8.656 1.00 92.00 93 ALA A O 1
ATOM 657 N N . PRO A 1 94 ? 0.427 -13.580 -8.474 1.00 93.31 94 PRO A N 1
ATOM 658 C CA . PRO A 1 94 ? 0.820 -14.039 -7.147 1.00 93.31 94 PRO A CA 1
ATOM 659 C C . PRO A 1 94 ? 2.274 -14.517 -7.148 1.00 93.31 94 PRO A C 1
ATOM 661 O O . PRO A 1 94 ? 2.666 -15.368 -7.949 1.00 93.31 94 PRO A O 1
ATOM 664 N N . ALA A 1 95 ? 3.081 -13.957 -6.255 1.00 90.69 95 ALA A N 1
ATOM 665 C CA . ALA A 1 95 ? 4.437 -14.414 -6.024 1.00 90.69 95 ALA A CA 1
ATOM 666 C C . ALA A 1 95 ? 4.391 -15.587 -5.040 1.00 90.69 95 ALA A C 1
ATOM 668 O O . ALA A 1 95 ? 3.789 -15.479 -3.975 1.00 90.69 95 ALA A O 1
ATOM 669 N N . GLY A 1 96 ? 5.017 -16.710 -5.403 1.00 85.12 96 GLY A N 1
ATOM 670 C CA . GLY A 1 96 ? 4.954 -17.932 -4.596 1.00 85.12 96 GLY A CA 1
ATOM 671 C C . GLY A 1 96 ? 5.574 -17.780 -3.204 1.00 85.12 96 GLY A C 1
ATOM 672 O O . GLY A 1 96 ? 5.020 -18.285 -2.234 1.00 85.12 96 GLY A O 1
ATOM 673 N N . ASP A 1 97 ? 6.690 -17.054 -3.098 1.00 89.19 97 ASP A N 1
ATOM 674 C CA . ASP A 1 97 ? 7.375 -16.817 -1.827 1.00 89.19 97 ASP A CA 1
ATOM 675 C C . ASP A 1 97 ? 7.415 -15.318 -1.490 1.00 89.19 97 ASP A C 1
ATOM 677 O O . ASP A 1 97 ? 8.142 -14.525 -2.098 1.00 89.19 97 ASP A O 1
ATOM 681 N N . VAL A 1 98 ? 6.617 -14.935 -0.490 1.00 89.19 98 VAL A N 1
ATOM 682 C CA . VAL A 1 98 ? 6.543 -13.569 0.045 1.00 89.19 98 VAL A CA 1
ATOM 683 C C . VAL A 1 98 ? 7.887 -13.128 0.633 1.00 89.19 98 VAL A C 1
ATOM 685 O O . VAL A 1 98 ? 8.258 -11.962 0.493 1.00 89.19 98 VAL A O 1
ATOM 688 N N . ALA A 1 99 ? 8.638 -14.032 1.269 1.00 88.38 99 ALA A N 1
ATOM 689 C CA . ALA A 1 99 ? 9.921 -13.702 1.882 1.00 88.38 99 ALA A CA 1
ATOM 690 C C . ALA A 1 99 ? 10.958 -13.329 0.817 1.00 88.38 99 ALA A C 1
ATOM 692 O O . ALA A 1 99 ? 11.684 -12.350 0.985 1.00 88.38 99 ALA A O 1
ATOM 693 N N . GLU A 1 100 ? 10.975 -14.035 -0.315 1.00 88.31 100 GLU A N 1
ATOM 694 C CA . GLU A 1 100 ? 11.821 -13.682 -1.458 1.00 88.31 100 GLU A CA 1
ATOM 695 C C . GLU A 1 100 ? 11.423 -12.337 -2.085 1.00 88.31 100 GLU A C 1
ATOM 697 O O . GLU A 1 100 ? 12.298 -11.563 -2.482 1.00 88.31 100 GLU A O 1
ATOM 702 N N . VAL A 1 101 ? 10.128 -11.999 -2.131 1.00 88.06 101 VAL A N 1
ATOM 703 C CA . VAL A 1 101 ? 9.681 -10.673 -2.600 1.00 88.06 101 VAL A CA 1
ATOM 704 C C . VAL A 1 101 ? 10.184 -9.566 -1.673 1.00 88.06 101 VAL A C 1
ATOM 706 O O . VAL A 1 101 ? 10.750 -8.587 -2.159 1.00 88.06 101 VAL A O 1
ATOM 709 N N . ILE A 1 102 ? 10.040 -9.739 -0.355 1.00 87.56 102 ILE A N 1
ATOM 710 C CA . ILE A 1 102 ? 10.512 -8.776 0.655 1.00 87.56 102 ILE A CA 1
ATOM 711 C C . ILE A 1 102 ? 12.039 -8.648 0.612 1.00 87.56 102 ILE A C 1
ATOM 713 O O . ILE A 1 102 ? 12.569 -7.542 0.632 1.00 87.56 102 ILE A O 1
ATOM 717 N N . LYS A 1 103 ? 12.766 -9.760 0.472 1.00 87.75 103 LYS A N 1
ATOM 718 C CA . LYS A 1 103 ? 14.231 -9.763 0.353 1.00 87.75 103 LYS A CA 1
ATOM 719 C C . LYS A 1 103 ? 14.722 -8.968 -0.858 1.00 87.75 103 LYS A C 1
ATOM 721 O O . LYS A 1 103 ? 15.760 -8.318 -0.787 1.00 87.75 103 LYS A O 1
ATOM 726 N N . ARG A 1 104 ? 13.978 -9.006 -1.968 1.00 84.25 104 ARG A N 1
ATOM 727 C CA . ARG A 1 104 ? 14.284 -8.253 -3.197 1.00 84.25 104 ARG A CA 1
ATOM 728 C C . ARG A 1 104 ? 13.836 -6.793 -3.152 1.00 84.25 104 ARG A C 1
ATOM 730 O O . ARG A 1 104 ? 14.220 -6.034 -4.036 1.00 84.25 104 ARG A O 1
ATOM 737 N N . ALA A 1 105 ? 13.032 -6.406 -2.167 1.00 83.94 105 ALA A N 1
ATOM 738 C CA . ALA A 1 105 ? 12.570 -5.039 -1.972 1.00 83.94 105 ALA A CA 1
ATOM 739 C C . ALA A 1 105 ? 12.628 -4.684 -0.475 1.00 83.94 105 ALA A C 1
ATOM 741 O O . ALA A 1 105 ? 11.600 -4.702 0.202 1.00 83.94 105 ALA A O 1
ATOM 742 N N . PRO A 1 106 ? 13.824 -4.349 0.049 1.00 82.62 106 PRO A N 1
ATOM 743 C CA . PRO A 1 106 ? 14.047 -4.112 1.477 1.00 82.62 106 PRO A CA 1
ATOM 744 C C . PRO A 1 106 ? 13.170 -3.009 2.074 1.00 82.62 106 PRO A C 1
ATOM 746 O O . PRO A 1 106 ? 12.880 -3.044 3.264 1.00 82.62 106 PRO A O 1
ATOM 749 N N . ALA A 1 107 ? 12.700 -2.064 1.256 1.00 80.44 107 ALA A N 1
ATOM 750 C CA . ALA A 1 107 ? 11.733 -1.053 1.676 1.00 80.44 107 ALA A CA 1
ATOM 751 C C . ALA A 1 107 ? 10.460 -1.690 2.283 1.00 80.44 107 ALA A C 1
ATOM 753 O O . ALA A 1 107 ? 9.933 -1.221 3.287 1.00 80.44 107 ALA A O 1
ATOM 754 N N . LEU A 1 108 ? 10.041 -2.861 1.788 1.00 81.62 108 LEU A N 1
ATOM 755 C CA . LEU A 1 108 ? 8.877 -3.601 2.292 1.00 81.62 108 LEU A CA 1
ATOM 756 C C . LEU A 1 108 ? 9.037 -4.122 3.731 1.00 81.62 108 LEU A C 1
ATOM 758 O O . LEU A 1 108 ? 8.060 -4.583 4.321 1.00 81.62 108 LEU A O 1
ATOM 762 N N . VAL A 1 109 ? 10.234 -4.044 4.323 1.00 80.06 109 VAL A N 1
ATOM 763 C CA . VAL A 1 109 ? 10.465 -4.368 5.742 1.00 80.06 109 VAL A CA 1
ATOM 764 C C . VAL A 1 109 ? 9.674 -3.435 6.667 1.00 80.06 109 VAL A C 1
ATOM 766 O O . VAL A 1 109 ? 9.329 -3.842 7.773 1.00 80.06 109 VAL A O 1
ATOM 769 N N . GLY A 1 110 ? 9.312 -2.229 6.211 1.00 79.62 110 GLY A N 1
ATOM 770 C CA . GLY A 1 110 ? 8.482 -1.286 6.969 1.00 79.62 110 GLY A CA 1
ATOM 771 C C . GLY A 1 110 ? 7.011 -1.689 7.127 1.00 79.62 110 GLY A C 1
ATOM 772 O O . GLY A 1 110 ? 6.258 -0.989 7.801 1.00 79.62 110 GLY A O 1
ATOM 773 N N . LEU A 1 111 ? 6.577 -2.801 6.523 1.00 85.06 111 LEU A N 1
ATOM 774 C CA . LEU A 1 111 ? 5.221 -3.312 6.701 1.00 85.06 111 LEU A CA 1
ATOM 775 C C . LEU A 1 111 ? 4.983 -3.785 8.145 1.00 85.06 111 LEU A C 1
ATOM 777 O O . LEU A 1 111 ? 5.869 -4.413 8.736 1.00 85.06 111 LEU A O 1
ATOM 781 N N . PRO A 1 112 ? 3.772 -3.573 8.702 1.00 84.69 112 PRO A N 1
ATOM 782 C CA . PRO A 1 112 ? 3.451 -4.012 10.051 1.00 84.69 112 PRO A CA 1
ATOM 783 C C . PRO A 1 112 ? 3.791 -5.494 10.286 1.00 84.69 112 PRO A C 1
ATOM 785 O O . PRO A 1 112 ? 3.539 -6.343 9.416 1.00 84.69 112 PRO A O 1
ATOM 788 N N . PRO A 1 113 ? 4.362 -5.842 11.453 1.00 82.81 113 PRO A N 1
ATOM 789 C CA . PRO A 1 113 ? 4.554 -7.236 11.815 1.00 82.81 113 PRO A CA 1
ATOM 790 C C . PRO A 1 113 ? 3.196 -7.922 12.024 1.00 82.81 113 PRO A C 1
ATOM 792 O O . PRO A 1 113 ? 2.208 -7.287 12.403 1.00 82.81 113 PRO A O 1
ATOM 795 N N . GLY A 1 114 ? 3.171 -9.235 11.793 1.00 86.06 114 GLY A N 1
ATOM 796 C CA . GLY A 1 114 ? 1.962 -10.053 11.890 1.00 86.06 114 GLY A CA 1
ATOM 797 C C . GLY A 1 114 ? 1.086 -10.021 10.635 1.00 86.06 114 GLY A C 1
ATOM 798 O O . GLY A 1 114 ? 1.508 -9.548 9.575 1.00 86.06 114 GLY A O 1
ATOM 799 N N . GLY A 1 115 ? -0.125 -10.561 10.783 1.00 88.06 115 GLY A N 1
ATOM 800 C CA . GLY A 1 115 ? -1.131 -10.637 9.728 1.00 88.06 115 GLY A CA 1
ATOM 801 C C . GLY A 1 115 ? -0.875 -11.709 8.666 1.00 88.06 115 GLY A C 1
ATOM 802 O O . GLY A 1 115 ? 0.180 -12.348 8.613 1.00 88.06 115 GLY A O 1
ATOM 803 N N . THR A 1 116 ? -1.861 -11.889 7.789 1.00 90.94 116 THR A N 1
ATOM 804 C CA . THR A 1 116 ? -1.723 -12.732 6.593 1.00 90.94 116 THR A CA 1
ATOM 805 C C . THR A 1 116 ? -1.092 -11.905 5.484 1.00 90.94 116 THR A C 1
ATOM 807 O O . THR A 1 116 ? -1.577 -10.815 5.176 1.00 90.94 116 THR A O 1
ATOM 810 N N . ARG A 1 117 ? -0.007 -12.406 4.884 1.00 91.88 117 ARG A N 1
ATOM 811 C CA . ARG A 1 117 ? 0.729 -11.694 3.834 1.00 91.88 117 ARG A CA 1
ATOM 812 C C . ARG A 1 117 ? 0.533 -12.349 2.476 1.00 91.88 117 ARG A C 1
ATOM 814 O O . ARG A 1 117 ? 0.728 -13.552 2.340 1.00 91.88 117 ARG A O 1
ATOM 821 N N . SER A 1 118 ? 0.242 -11.529 1.476 1.00 93.12 118 SER A N 1
ATOM 822 C CA . SER A 1 118 ? 0.207 -11.921 0.068 1.00 93.12 118 SER A CA 1
ATOM 823 C C . SER A 1 118 ? 1.173 -11.033 -0.706 1.00 93.12 118 SER A C 1
ATOM 825 O O . SER A 1 118 ? 1.213 -9.823 -0.484 1.00 93.12 118 SER A O 1
ATOM 827 N N . ALA A 1 119 ? 1.949 -11.611 -1.617 1.00 93.38 119 ALA A N 1
ATOM 828 C CA . ALA A 1 119 ? 2.842 -10.864 -2.492 1.00 93.38 119 ALA A CA 1
ATOM 829 C C . ALA A 1 119 ? 2.453 -11.089 -3.949 1.00 93.38 119 ALA A C 1
ATOM 831 O O . ALA A 1 119 ? 2.055 -12.185 -4.336 1.00 93.38 119 ALA A O 1
ATOM 832 N N . TYR A 1 120 ? 2.612 -10.051 -4.754 1.00 94.06 120 TYR A N 1
ATOM 833 C CA . TYR A 1 120 ? 2.388 -10.069 -6.187 1.00 94.06 120 TYR A CA 1
ATOM 834 C C . TYR A 1 120 ? 3.597 -9.444 -6.860 1.00 94.06 120 TYR A C 1
ATOM 836 O O . TYR A 1 120 ? 4.135 -8.445 -6.377 1.00 94.06 120 TYR A O 1
ATOM 844 N N . ALA A 1 121 ? 4.043 -10.037 -7.958 1.00 92.94 121 ALA A N 1
ATOM 845 C CA . ALA A 1 121 ? 5.187 -9.550 -8.705 1.00 92.94 121 ALA A CA 1
ATOM 846 C C . ALA A 1 121 ? 4.907 -9.598 -10.203 1.00 92.94 121 ALA A C 1
ATOM 848 O O . ALA A 1 121 ? 4.231 -10.505 -10.695 1.00 92.94 121 ALA A O 1
ATOM 849 N N . ALA A 1 122 ? 5.418 -8.600 -10.914 1.00 91.00 122 ALA A N 1
ATOM 850 C CA . ALA A 1 122 ? 5.404 -8.577 -12.362 1.00 91.00 122 ALA A CA 1
ATOM 851 C C . ALA A 1 122 ? 6.637 -9.301 -12.909 1.00 91.00 122 ALA A C 1
ATOM 853 O O . ALA A 1 122 ? 7.672 -9.403 -12.239 1.00 91.00 122 ALA A O 1
ATOM 854 N N . ALA A 1 123 ? 6.539 -9.778 -14.151 1.00 82.31 123 ALA A N 1
ATOM 855 C CA . ALA A 1 123 ? 7.726 -10.166 -14.901 1.00 82.31 123 ALA A CA 1
ATOM 856 C C . ALA A 1 123 ? 8.683 -8.963 -15.010 1.00 82.31 123 ALA A C 1
ATOM 858 O O . ALA A 1 123 ? 8.250 -7.808 -15.048 1.00 82.31 123 ALA A O 1
ATOM 859 N N . ALA A 1 124 ? 9.991 -9.232 -15.031 1.00 73.94 124 ALA A N 1
ATOM 860 C CA . ALA A 1 124 ? 11.001 -8.181 -15.114 1.00 73.94 124 ALA A CA 1
ATOM 861 C C . ALA A 1 124 ? 10.726 -7.247 -16.313 1.00 73.94 124 ALA A C 1
ATOM 863 O O . ALA A 1 124 ? 10.534 -7.728 -17.428 1.00 73.94 124 ALA A O 1
ATOM 864 N N . GLY A 1 125 ? 10.710 -5.929 -16.072 1.00 66.25 125 GLY A N 1
ATOM 865 C CA . GLY A 1 125 ? 10.519 -4.902 -17.109 1.00 66.25 125 GLY A CA 1
ATOM 866 C C . GLY A 1 125 ? 9.133 -4.238 -17.186 1.00 66.25 125 GLY A C 1
ATOM 867 O O . GLY A 1 125 ? 8.950 -3.383 -18.046 1.00 66.25 125 GLY A O 1
ATOM 868 N N . GLY A 1 126 ? 8.169 -4.583 -16.318 1.00 63.25 126 GLY A N 1
ATOM 869 C CA . GLY A 1 126 ? 6.918 -3.807 -16.157 1.00 63.25 126 GLY A CA 1
ATOM 870 C C . GLY A 1 126 ? 7.145 -2.441 -15.486 1.00 63.25 126 GLY A C 1
ATOM 871 O O . GLY A 1 126 ? 8.261 -2.162 -15.082 1.00 63.25 126 GLY A O 1
ATOM 872 N N . GLY A 1 127 ? 6.138 -1.574 -15.345 1.00 70.75 127 GLY A N 1
ATOM 873 C CA . GLY A 1 127 ? 6.266 -0.323 -14.569 1.00 70.75 127 GLY A CA 1
ATOM 874 C C . GLY A 1 127 ? 6.337 -0.606 -13.065 1.00 70.75 127 GLY A C 1
ATOM 875 O O . GLY A 1 127 ? 7.408 -0.597 -12.462 1.00 70.75 127 GLY A O 1
ATOM 876 N N . VAL A 1 128 ? 5.200 -0.972 -12.472 1.00 69.00 128 VAL A N 1
ATOM 877 C CA . VAL A 1 128 ? 5.121 -1.467 -11.088 1.00 69.00 128 VAL A CA 1
ATOM 878 C C . VAL A 1 128 ? 5.587 -2.917 -11.007 1.00 69.00 128 VAL A C 1
ATOM 880 O O . VAL A 1 128 ? 5.111 -3.784 -11.743 1.00 69.00 128 VAL A O 1
ATOM 883 N N . TRP A 1 129 ? 6.507 -3.203 -10.088 1.00 82.06 129 TRP A N 1
ATOM 884 C CA . TRP A 1 129 ? 7.162 -4.511 -10.033 1.00 82.06 129 TRP A CA 1
ATOM 885 C C . TRP A 1 129 ? 6.623 -5.415 -8.949 1.00 82.06 129 TRP A C 1
ATOM 887 O O . TRP A 1 129 ? 6.614 -6.632 -9.139 1.00 82.06 129 TRP A O 1
ATOM 897 N N . ARG A 1 130 ? 6.251 -4.860 -7.793 1.00 86.56 130 ARG A N 1
ATOM 898 C CA . ARG A 1 130 ? 5.870 -5.662 -6.629 1.00 86.56 130 ARG A CA 1
ATOM 899 C C . ARG A 1 130 ? 4.785 -4.971 -5.823 1.00 86.56 130 ARG A C 1
ATOM 901 O O . ARG A 1 130 ? 4.837 -3.763 -5.602 1.00 86.56 130 ARG A O 1
ATOM 908 N N . VAL A 1 131 ? 3.851 -5.779 -5.346 1.00 86.94 131 VAL A N 1
ATOM 909 C CA . VAL A 1 131 ? 2.821 -5.389 -4.389 1.00 86.94 131 VAL A CA 1
ATOM 910 C C . VAL A 1 131 ? 2.856 -6.385 -3.245 1.00 86.94 131 VAL A C 1
ATOM 912 O O . VAL A 1 131 ? 2.833 -7.592 -3.480 1.00 86.94 131 VAL A O 1
ATOM 915 N N . VAL A 1 132 ? 2.893 -5.903 -2.009 1.00 87.69 132 VAL A N 1
ATOM 916 C CA . VAL A 1 132 ? 2.698 -6.751 -0.831 1.00 87.69 132 VAL A CA 1
ATOM 917 C C . VAL A 1 132 ? 1.505 -6.241 -0.049 1.00 87.69 132 VAL A C 1
ATOM 919 O O . VAL A 1 132 ? 1.405 -5.054 0.243 1.00 87.69 132 VAL A O 1
ATOM 922 N N . MET A 1 133 ? 0.604 -7.162 0.272 1.00 89.75 133 MET A N 1
ATOM 923 C CA . MET A 1 133 ? -0.556 -6.943 1.118 1.00 89.75 133 MET A CA 1
ATOM 924 C C . MET A 1 133 ? -0.329 -7.624 2.459 1.00 89.75 133 MET A C 1
ATOM 926 O O . MET A 1 133 ? 0.097 -8.778 2.505 1.00 89.75 133 MET A O 1
ATOM 930 N N . VAL A 1 134 ? -0.662 -6.927 3.536 1.00 89.25 134 VAL A N 1
ATOM 931 C CA . VAL A 1 134 ? -0.752 -7.476 4.888 1.00 89.25 134 VAL A CA 1
ATOM 932 C C . VAL A 1 134 ? -2.165 -7.237 5.394 1.00 89.25 134 VAL A C 1
ATOM 934 O O . VAL A 1 134 ? -2.607 -6.092 5.435 1.00 89.25 134 VAL A O 1
ATOM 937 N N . VAL A 1 135 ? -2.867 -8.300 5.769 1.00 87.44 135 VAL A N 1
ATOM 938 C CA . VAL A 1 135 ? -4.229 -8.249 6.320 1.00 87.44 135 VAL A CA 1
ATOM 939 C C . VAL A 1 135 ? -4.182 -8.533 7.813 1.00 87.44 135 VAL A C 1
ATOM 941 O O . VAL A 1 135 ? -3.477 -9.454 8.229 1.00 87.44 135 VAL A O 1
ATOM 944 N N . ASP A 1 136 ? -4.915 -7.741 8.597 1.00 87.25 136 ASP A N 1
ATOM 945 C CA . ASP A 1 136 ? -4.989 -7.820 10.060 1.00 87.25 136 ASP A CA 1
ATOM 946 C C . ASP A 1 136 ? -3.602 -7.746 10.726 1.00 87.25 136 ASP A C 1
ATOM 948 O O . ASP A 1 136 ? -3.275 -8.462 11.675 1.00 87.25 136 ASP A O 1
ATOM 952 N N . GLY A 1 137 ? -2.748 -6.875 10.181 1.00 83.00 137 GLY A N 1
ATOM 953 C CA . GLY A 1 137 ? -1.434 -6.571 10.739 1.00 83.00 137 GLY A CA 1
ATOM 954 C C . GLY A 1 137 ? -1.520 -5.669 11.973 1.00 83.00 137 GLY A C 1
ATOM 955 O O . GLY A 1 137 ? -2.554 -5.073 12.282 1.00 83.00 137 GLY A O 1
ATOM 956 N N . GLY A 1 138 ? -0.401 -5.537 12.688 1.00 84.06 138 GLY A N 1
ATOM 957 C CA . GLY A 1 138 ? -0.319 -4.656 13.853 1.00 84.06 138 GLY A CA 1
ATOM 958 C C . GLY A 1 138 ? -0.539 -3.165 13.542 1.00 84.06 138 GLY A C 1
ATOM 959 O O . GLY A 1 138 ? -0.460 -2.688 12.405 1.00 84.06 138 GLY A O 1
ATOM 960 N N . VAL A 1 139 ? -0.733 -2.368 14.595 1.00 72.06 139 VAL A N 1
ATOM 961 C CA . VAL A 1 139 ? -0.985 -0.913 14.501 1.00 72.06 139 VAL A CA 1
ATOM 962 C C . VAL A 1 139 ? 0.307 -0.093 14.304 1.00 72.06 139 VAL A C 1
ATOM 964 O O . VAL A 1 139 ? 0.354 1.091 14.605 1.00 72.06 139 VAL A O 1
ATOM 967 N N . ALA A 1 140 ? 1.377 -0.691 13.773 1.00 80.56 140 ALA A N 1
ATOM 968 C CA . ALA A 1 140 ? 2.614 0.045 13.513 1.00 80.56 140 ALA A CA 1
ATOM 969 C C . ALA A 1 140 ? 2.380 1.185 12.502 1.00 80.56 140 ALA A C 1
ATOM 971 O O . ALA A 1 140 ? 1.548 1.056 11.591 1.00 80.56 140 ALA A O 1
ATOM 972 N N . GLY A 1 141 ? 3.101 2.294 12.694 1.00 85.12 141 GLY A N 1
ATOM 973 C CA . GLY A 1 141 ? 3.165 3.385 11.725 1.00 85.12 141 GLY A CA 1
ATOM 974 C C . GLY A 1 141 ? 3.808 2.925 10.416 1.00 85.12 141 GLY A C 1
ATOM 975 O O . GLY A 1 141 ? 4.526 1.925 10.392 1.00 85.12 141 GLY A O 1
ATOM 976 N N . LEU A 1 142 ? 3.528 3.648 9.334 1.00 91.81 142 LEU A N 1
ATOM 977 C CA . LEU A 1 142 ? 4.172 3.419 8.043 1.00 91.81 142 LEU A CA 1
ATOM 978 C C . LEU A 1 142 ? 5.461 4.247 7.947 1.00 91.81 142 LEU A C 1
ATOM 980 O O . LEU A 1 142 ? 5.513 5.342 8.511 1.00 91.81 142 LEU A O 1
ATOM 984 N N . PRO A 1 143 ? 6.499 3.754 7.252 1.00 92.69 143 PRO A N 1
ATOM 985 C CA . PRO A 1 143 ? 7.710 4.528 7.010 1.00 92.69 143 PRO A CA 1
ATOM 986 C C . PRO A 1 143 ? 7.454 5.682 6.029 1.00 92.69 143 PRO A C 1
ATOM 988 O O . PRO A 1 143 ? 6.483 5.671 5.267 1.00 92.69 143 PRO A O 1
ATOM 991 N N . GLY A 1 144 ? 8.379 6.640 6.007 1.00 93.94 144 GLY A N 1
ATOM 992 C CA . GLY A 1 144 ? 8.406 7.711 5.013 1.00 93.94 144 GLY A CA 1
ATOM 993 C C . GLY A 1 144 ? 7.553 8.938 5.346 1.00 93.94 144 GLY A C 1
ATOM 994 O O . GLY A 1 144 ? 7.054 9.101 6.460 1.00 93.94 144 GLY A O 1
ATOM 995 N N . GLY A 1 145 ? 7.431 9.833 4.365 1.00 95.94 145 GLY A N 1
ATOM 996 C CA . GLY A 1 145 ? 6.646 11.064 4.464 1.00 95.94 145 GLY A CA 1
ATOM 997 C C . GLY A 1 145 ? 5.161 10.815 4.205 1.00 95.94 145 GLY A C 1
ATOM 998 O O . GLY A 1 145 ? 4.814 10.000 3.351 1.00 95.94 145 GLY A O 1
ATOM 999 N N . VAL A 1 146 ? 4.292 11.516 4.936 1.00 97.06 146 VAL A N 1
ATOM 1000 C CA . VAL A 1 146 ? 2.833 11.455 4.748 1.00 97.06 146 VAL A CA 1
ATOM 1001 C C . VAL A 1 146 ? 2.448 12.157 3.446 1.00 97.06 146 VAL A C 1
ATOM 1003 O O . VAL A 1 146 ? 2.979 13.222 3.136 1.00 97.06 146 VAL A O 1
ATOM 1006 N N . LEU A 1 147 ? 1.531 11.550 2.697 1.00 96.56 147 LEU A N 1
ATOM 1007 C CA . LEU A 1 147 ? 0.939 12.114 1.488 1.00 96.56 147 LEU A CA 1
ATOM 1008 C C . LEU A 1 147 ? -0.544 12.411 1.715 1.00 96.56 147 LEU A C 1
ATOM 1010 O O . LEU A 1 147 ? -1.214 11.710 2.477 1.00 96.56 147 LEU A O 1
ATOM 1014 N N . ASP A 1 148 ? -1.055 13.413 1.004 1.00 96.38 148 ASP A N 1
ATOM 1015 C CA . ASP A 1 148 ? -2.488 13.689 0.973 1.00 96.38 148 ASP A CA 1
ATOM 1016 C C . ASP A 1 148 ? -3.231 12.534 0.297 1.00 96.38 148 ASP A C 1
ATOM 1018 O O . ASP A 1 148 ? -2.836 12.054 -0.770 1.00 96.38 148 ASP A O 1
ATOM 1022 N N . VAL A 1 149 ? -4.315 12.087 0.931 1.00 94.06 149 VAL A N 1
ATOM 1023 C CA . VAL A 1 149 ? -5.181 11.040 0.386 1.00 94.06 149 VAL A CA 1
ATOM 1024 C C . VAL A 1 149 ? -6.406 11.690 -0.247 1.00 94.06 149 VAL A C 1
ATOM 1026 O O . VAL A 1 149 ? -7.095 12.452 0.437 1.00 94.06 149 VAL A O 1
ATOM 1029 N N . PRO A 1 150 ? -6.716 11.384 -1.517 1.00 91.69 150 PRO A N 1
ATOM 1030 C CA . PRO A 1 150 ? -7.962 11.820 -2.129 1.00 91.69 150 PRO A CA 1
ATOM 1031 C C . PRO A 1 150 ? -9.176 11.317 -1.334 1.00 91.69 150 PRO A C 1
ATOM 1033 O O . PRO A 1 150 ? -9.234 10.162 -0.905 1.00 91.69 150 PRO A O 1
ATOM 1036 N N . SER A 1 151 ? -10.149 12.199 -1.099 1.00 88.69 151 SER A N 1
ATOM 1037 C CA . SER A 1 151 ? -11.312 11.904 -0.251 1.00 88.69 151 SER A CA 1
ATOM 1038 C C . SER A 1 151 ? -12.254 10.847 -0.839 1.00 88.69 151 SER A C 1
ATOM 1040 O O . SER A 1 151 ? -13.071 10.280 -0.118 1.00 88.69 151 SER A O 1
ATOM 1042 N N . ASP A 1 152 ? -12.139 10.563 -2.131 1.00 92.31 152 ASP A N 1
ATOM 1043 C CA . ASP A 1 152 ? -12.910 9.572 -2.874 1.00 92.31 152 ASP A CA 1
ATOM 1044 C C . ASP A 1 152 ? -12.363 8.138 -2.755 1.00 92.31 152 ASP A C 1
ATOM 1046 O O . ASP A 1 152 ? -13.057 7.196 -3.135 1.00 92.31 152 ASP A O 1
ATOM 1050 N N . TRP A 1 153 ? -11.174 7.932 -2.173 1.00 92.56 153 TRP A N 1
ATOM 1051 C CA . TRP A 1 153 ? -10.587 6.591 -2.008 1.00 92.56 153 TRP A CA 1
ATOM 1052 C C . TRP A 1 153 ? -11.303 5.713 -0.966 1.00 92.56 153 TRP A C 1
ATOM 1054 O O . TRP A 1 153 ? -11.212 4.487 -1.047 1.00 92.56 153 TRP A O 1
ATOM 1064 N N . ALA A 1 154 ? -12.015 6.306 -0.001 1.00 92.19 154 ALA A N 1
ATOM 1065 C CA . ALA A 1 154 ? -12.795 5.584 1.015 1.00 92.19 154 ALA A CA 1
ATOM 1066 C C . ALA A 1 154 ? -14.208 6.169 1.187 1.00 92.19 154 ALA A C 1
ATOM 1068 O O . ALA A 1 154 ? -14.495 6.859 2.170 1.00 92.19 154 ALA A O 1
ATOM 1069 N N . PRO A 1 155 ? -15.129 5.878 0.255 1.00 90.88 155 PRO A N 1
ATOM 1070 C CA . PRO A 1 155 ? -16.511 6.344 0.354 1.00 90.88 155 PRO A CA 1
ATOM 1071 C C . PRO A 1 155 ? -17.313 5.648 1.470 1.00 90.88 155 PRO A C 1
ATOM 1073 O O . PRO A 1 155 ? -18.393 6.109 1.826 1.00 90.88 155 PRO A O 1
ATOM 1076 N N . ASP A 1 156 ? -16.809 4.541 2.019 1.00 90.88 156 ASP A N 1
ATOM 1077 C CA . ASP A 1 156 ? -17.442 3.724 3.064 1.00 90.88 156 ASP A CA 1
ATOM 1078 C C . ASP A 1 156 ? -17.164 4.225 4.496 1.00 90.88 156 ASP A C 1
ATOM 1080 O O . ASP A 1 156 ? -17.623 3.623 5.468 1.00 90.88 156 ASP A O 1
ATOM 1084 N N . GLY A 1 157 ? -16.406 5.316 4.641 1.00 91.94 157 GLY A N 1
ATOM 1085 C CA . GLY A 1 157 ? -15.973 5.837 5.938 1.00 91.94 157 GLY A CA 1
ATOM 1086 C C . GLY A 1 157 ? -14.706 5.178 6.489 1.00 91.94 157 GLY A C 1
ATOM 1087 O O . GLY A 1 157 ? -14.337 5.453 7.633 1.00 91.94 157 GLY A O 1
ATOM 1088 N N . SER A 1 158 ? -14.022 4.340 5.702 1.00 95.00 158 SER A N 1
ATOM 1089 C CA . SER A 1 158 ? -12.683 3.862 6.039 1.00 95.00 158 SER A CA 1
ATOM 1090 C C . SER A 1 158 ? -11.697 5.029 6.175 1.00 95.00 158 SER A C 1
ATOM 1092 O O . SER A 1 158 ? -11.748 6.016 5.442 1.00 95.00 158 SER A O 1
ATOM 1094 N N . GLN A 1 159 ? -10.760 4.914 7.113 1.00 95.50 159 GLN A N 1
ATOM 1095 C CA . GLN A 1 159 ? -9.662 5.870 7.260 1.00 95.50 159 GLN A CA 1
ATOM 1096 C C . GLN A 1 159 ? -8.436 5.350 6.520 1.00 95.50 159 GLN A C 1
ATOM 1098 O O . GLN A 1 159 ? -8.080 4.177 6.653 1.00 95.50 159 GLN A O 1
ATOM 1103 N N . LEU A 1 160 ? -7.758 6.224 5.779 1.00 96.00 160 LEU A N 1
ATOM 1104 C CA . LEU A 1 160 ? -6.522 5.874 5.089 1.00 96.00 160 LEU A CA 1
ATOM 1105 C C . LEU A 1 160 ? -5.345 6.680 5.624 1.00 96.00 160 LEU A C 1
ATOM 1107 O O . LEU A 1 160 ? -5.460 7.867 5.919 1.00 96.00 160 LEU A O 1
ATOM 1111 N N . LEU A 1 161 ? -4.190 6.028 5.673 1.00 95.81 161 LEU A N 1
ATOM 1112 C CA . LEU A 1 161 ? -2.891 6.659 5.832 1.00 95.81 161 LEU A CA 1
ATOM 1113 C C . LEU A 1 161 ? -2.032 6.278 4.629 1.00 95.81 161 LEU A C 1
ATOM 1115 O O . LEU A 1 161 ? -1.743 5.097 4.441 1.00 95.81 161 LEU A O 1
ATOM 1119 N N . LEU A 1 162 ? -1.626 7.267 3.839 1.00 96.88 162 LEU A N 1
ATOM 1120 C CA . LEU A 1 162 ? -0.744 7.100 2.688 1.00 96.88 162 LEU A CA 1
ATOM 1121 C C . LEU A 1 162 ? 0.621 7.703 3.016 1.00 96.88 162 LEU A C 1
ATOM 1123 O O . LEU A 1 162 ? 0.712 8.847 3.463 1.00 96.88 162 LEU A O 1
ATOM 1127 N N . THR A 1 163 ? 1.684 6.938 2.800 1.00 96.81 163 THR A N 1
ATOM 1128 C CA . THR A 1 163 ? 3.056 7.414 2.975 1.00 96.81 163 THR A CA 1
ATOM 1129 C C . THR A 1 163 ? 3.942 6.992 1.813 1.00 96.81 163 THR A C 1
ATOM 1131 O O . THR A 1 163 ? 3.634 6.060 1.064 1.00 96.81 163 THR A O 1
ATOM 1134 N N . ARG A 1 164 ? 5.070 7.682 1.653 1.00 96.12 164 ARG A N 1
ATOM 1135 C CA . ARG A 1 164 ? 6.093 7.349 0.663 1.00 96.12 164 ARG A CA 1
ATOM 1136 C C . ARG A 1 164 ? 7.479 7.364 1.281 1.00 96.12 164 ARG A C 1
ATOM 1138 O O . ARG A 1 164 ? 7.874 8.344 1.910 1.00 96.12 164 ARG A O 1
ATOM 1145 N N . ASP A 1 165 ? 8.218 6.289 1.035 1.00 95.12 165 ASP A N 1
ATOM 1146 C CA . ASP A 1 165 ? 9.617 6.129 1.420 1.00 95.12 165 ASP A CA 1
ATOM 1147 C C . ASP A 1 165 ? 10.432 5.707 0.191 1.00 95.12 165 ASP A C 1
ATOM 1149 O O . ASP A 1 165 ? 10.343 4.567 -0.280 1.00 95.12 165 ASP A O 1
ATOM 1153 N N . GLY A 1 166 ? 11.169 6.660 -0.383 1.00 93.75 166 GLY A N 1
ATOM 1154 C CA . GLY A 1 166 ? 11.909 6.468 -1.631 1.00 93.75 166 GLY A CA 1
ATOM 1155 C C . GLY A 1 166 ? 11.012 5.996 -2.781 1.00 93.75 166 GLY A C 1
ATOM 1156 O O . GLY A 1 166 ? 10.054 6.669 -3.157 1.00 93.75 166 GLY A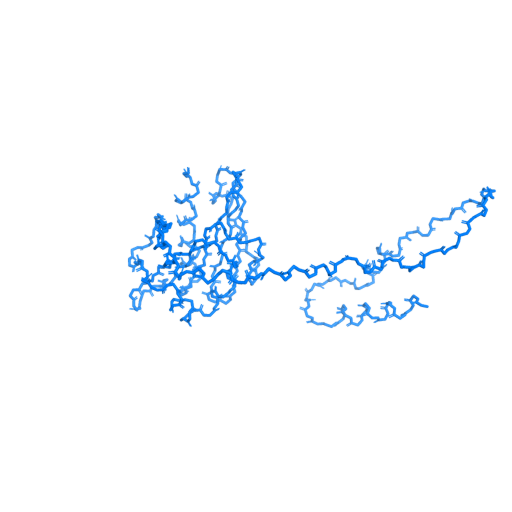 O 1
ATOM 1157 N N . GLU A 1 167 ? 11.325 4.822 -3.330 1.00 93.12 167 GLU A N 1
ATOM 1158 C CA . GLU A 1 167 ? 10.617 4.205 -4.465 1.00 93.12 167 GLU A CA 1
ATOM 1159 C C . GLU A 1 167 ? 9.415 3.342 -4.053 1.00 93.12 167 GLU A C 1
ATOM 1161 O O . GLU A 1 167 ? 8.897 2.572 -4.867 1.00 93.12 167 GLU A O 1
ATOM 1166 N N . THR A 1 168 ? 9.002 3.398 -2.787 1.00 94.50 168 THR A N 1
ATOM 1167 C CA . THR A 1 168 ? 7.880 2.604 -2.278 1.00 94.50 168 THR A CA 1
ATOM 1168 C C . THR A 1 168 ? 6.799 3.511 -1.719 1.00 94.50 168 THR A C 1
ATOM 1170 O O . THR A 1 168 ? 7.061 4.388 -0.894 1.00 94.50 168 THR A O 1
ATOM 1173 N N . THR A 1 169 ? 5.568 3.270 -2.156 1.00 96.19 169 THR A N 1
ATOM 1174 C CA . THR A 1 169 ? 4.376 3.940 -1.638 1.00 96.19 169 THR A CA 1
ATOM 1175 C C . THR A 1 169 ? 3.567 2.940 -0.815 1.00 96.19 169 THR A C 1
ATOM 1177 O O . THR A 1 169 ? 3.319 1.814 -1.255 1.00 96.19 169 THR A O 1
ATOM 1180 N N . TYR A 1 170 ? 3.166 3.345 0.385 1.00 96.00 170 TYR A N 1
ATOM 1181 C CA . TYR A 1 170 ? 2.438 2.524 1.346 1.00 96.00 170 TYR A CA 1
ATOM 1182 C C . TYR A 1 170 ? 1.071 3.133 1.592 1.00 96.00 170 TYR A C 1
ATOM 1184 O O . TYR A 1 170 ? 0.969 4.336 1.809 1.00 96.00 170 TYR A O 1
ATOM 1192 N N . VAL A 1 171 ? 0.036 2.306 1.652 1.00 96.06 171 VAL A N 1
ATOM 1193 C CA . VAL A 1 171 ? -1.264 2.711 2.188 1.00 96.06 171 VAL A CA 1
ATOM 1194 C C . VAL A 1 171 ? -1.665 1.759 3.298 1.00 96.06 171 VAL A C 1
ATOM 1196 O O . VAL A 1 171 ? -1.487 0.542 3.199 1.00 96.06 171 VAL A O 1
ATOM 1199 N N . LYS A 1 172 ? -2.215 2.310 4.369 1.00 95.75 172 LYS A N 1
ATOM 1200 C CA . LYS A 1 172 ? -2.869 1.554 5.426 1.00 95.75 172 LYS A CA 1
ATOM 1201 C C . LYS A 1 172 ? -4.310 2.001 5.516 1.00 95.75 172 LYS A C 1
ATOM 1203 O O . LYS A 1 172 ? -4.584 3.196 5.561 1.00 95.75 172 LYS A O 1
ATOM 1208 N N . VAL A 1 173 ? -5.201 1.026 5.528 1.00 95.38 173 VAL A N 1
ATOM 1209 C CA . VAL A 1 173 ? -6.642 1.224 5.539 1.00 95.38 173 VAL A CA 1
ATOM 1210 C C . VAL A 1 173 ? -7.185 0.667 6.841 1.00 95.38 173 VAL A C 1
ATOM 1212 O O . VAL A 1 173 ? -6.926 -0.491 7.172 1.00 95.38 173 VAL A O 1
ATOM 1215 N N . TYR A 1 174 ? -7.941 1.490 7.556 1.00 94.50 174 TYR A N 1
ATOM 1216 C CA . TYR A 1 174 ? -8.677 1.123 8.757 1.00 94.50 174 TYR A CA 1
ATOM 1217 C C . TYR A 1 174 ? -10.164 1.155 8.442 1.00 94.50 174 TYR A C 1
ATOM 1219 O O . TYR A 1 174 ? -10.709 2.218 8.133 1.00 94.50 174 TYR A O 1
ATOM 1227 N N . ARG A 1 175 ? -10.812 -0.004 8.516 1.00 94.38 175 ARG A N 1
ATOM 1228 C CA . ARG A 1 175 ? -12.244 -0.122 8.270 1.00 94.38 175 ARG A CA 1
ATOM 1229 C C . ARG A 1 175 ? -13.053 0.134 9.546 1.00 94.38 175 ARG A C 1
ATOM 1231 O O . ARG A 1 175 ? -12.555 -0.119 10.648 1.00 94.38 175 ARG A O 1
ATOM 1238 N N . PRO A 1 176 ? -14.320 0.571 9.424 1.00 92.62 176 PRO A N 1
ATOM 1239 C CA . PRO A 1 176 ? -15.213 0.751 10.571 1.00 92.62 176 PRO A CA 1
ATOM 1240 C C . PRO A 1 176 ? -15.521 -0.540 11.350 1.00 92.62 176 PRO A C 1
ATOM 1242 O O . PRO A 1 176 ? -15.879 -0.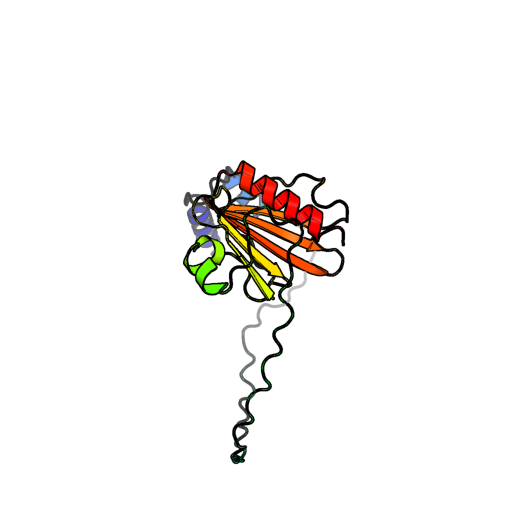473 12.523 1.00 92.62 176 PRO A O 1
ATOM 1245 N N . ASP A 1 177 ? -15.383 -1.706 10.716 1.00 91.75 177 ASP A N 1
ATOM 1246 C CA . ASP A 1 177 ? -15.590 -3.030 11.324 1.00 91.75 177 ASP A CA 1
ATOM 1247 C C . ASP A 1 177 ? -14.422 -3.485 12.227 1.00 91.75 177 ASP A C 1
ATOM 1249 O O . ASP A 1 177 ? -14.517 -4.514 12.894 1.00 91.75 177 ASP A O 1
ATOM 1253 N N . GLY A 1 178 ? -13.334 -2.708 12.282 1.00 90.50 178 GLY A N 1
ATOM 1254 C CA . GLY A 1 178 ? -12.129 -3.006 13.056 1.00 90.50 178 GLY A CA 1
ATOM 1255 C C . GLY A 1 178 ? -11.060 -3.786 12.287 1.00 90.50 178 GLY A C 1
ATOM 1256 O O . GLY A 1 178 ? -9.942 -3.924 12.792 1.00 90.50 178 GLY A O 1
ATOM 1257 N N . HIS A 1 179 ? -11.347 -4.244 11.066 1.00 90.88 179 HIS A N 1
ATOM 1258 C CA . HIS A 1 179 ? -10.347 -4.853 10.198 1.00 90.88 179 HIS A CA 1
ATOM 1259 C C . HIS A 1 179 ? -9.428 -3.795 9.589 1.00 90.88 179 HIS A C 1
ATOM 1261 O O . HIS A 1 179 ? -9.798 -2.641 9.354 1.00 90.88 179 HIS A O 1
ATOM 1267 N N . ASN A 1 180 ? -8.186 -4.189 9.321 1.00 92.94 180 ASN A N 1
ATOM 1268 C CA . ASN A 1 180 ? -7.232 -3.314 8.657 1.00 92.94 180 ASN A CA 1
ATOM 1269 C C . ASN A 1 180 ? -6.392 -4.088 7.651 1.00 92.94 180 ASN A C 1
ATOM 1271 O O . ASN A 1 180 ? -6.133 -5.282 7.805 1.00 92.94 180 ASN A O 1
ATOM 1275 N N . PHE A 1 181 ? -5.936 -3.391 6.621 1.00 94.06 181 PHE A N 1
ATOM 1276 C CA . PHE A 1 181 ? -4.928 -3.935 5.729 1.00 94.06 181 PHE A CA 1
ATOM 1277 C C . PHE A 1 181 ? -3.931 -2.860 5.326 1.00 94.06 181 PHE A C 1
ATOM 1279 O O . PHE A 1 181 ? -4.223 -1.663 5.313 1.00 94.06 181 PHE A O 1
ATOM 1286 N N . CYS A 1 182 ? -2.725 -3.302 5.002 1.00 95.12 182 CYS A N 1
ATOM 1287 C CA . CYS A 1 182 ? -1.658 -2.463 4.500 1.00 95.12 182 CYS A CA 1
ATOM 1288 C C . CYS A 1 182 ? -1.218 -2.976 3.133 1.00 95.12 182 CYS A C 1
ATOM 1290 O O . CYS A 1 182 ? -1.015 -4.179 2.959 1.00 95.12 182 CYS A O 1
ATOM 1292 N N . LEU A 1 183 ? -1.081 -2.072 2.168 1.00 95.38 183 LEU A N 1
ATOM 1293 C CA . LEU A 1 183 ? -0.481 -2.350 0.871 1.00 95.38 183 LEU A CA 1
ATOM 1294 C C . LEU A 1 183 ? 0.816 -1.560 0.758 1.00 95.38 183 LEU A C 1
ATOM 1296 O O . LEU A 1 183 ? 0.870 -0.388 1.123 1.00 95.38 183 LEU A O 1
ATOM 1300 N N . ALA A 1 184 ? 1.834 -2.192 0.196 1.00 95.69 184 ALA A N 1
ATOM 1301 C CA . ALA A 1 184 ? 3.048 -1.529 -0.244 1.00 95.69 184 ALA A CA 1
ATOM 1302 C C . ALA A 1 184 ? 3.272 -1.834 -1.721 1.00 95.69 184 ALA A C 1
ATOM 1304 O O . ALA A 1 184 ? 3.227 -2.997 -2.133 1.00 95.69 184 ALA A O 1
ATOM 1305 N N . VAL A 1 185 ? 3.509 -0.788 -2.506 1.00 95.38 185 VAL A N 1
ATOM 1306 C CA . VAL A 1 185 ? 3.743 -0.857 -3.949 1.00 95.38 185 VAL A CA 1
ATOM 1307 C C . VAL A 1 185 ? 5.113 -0.267 -4.241 1.00 95.38 185 VAL A C 1
ATOM 1309 O O . VAL A 1 185 ? 5.418 0.837 -3.795 1.00 95.38 185 VAL A O 1
ATOM 1312 N N . THR A 1 186 ? 5.942 -1.007 -4.974 1.00 94.19 186 THR A N 1
ATOM 1313 C CA . THR A 1 186 ? 7.311 -0.596 -5.316 1.00 94.19 186 THR A CA 1
ATOM 1314 C C . THR A 1 186 ? 7.632 -0.846 -6.791 1.00 94.19 186 THR A C 1
ATOM 1316 O O . THR A 1 186 ? 7.120 -1.789 -7.415 1.00 94.19 186 THR A O 1
ATOM 1319 N N . GLY A 1 187 ? 8.516 -0.005 -7.331 1.00 90.94 187 GLY A N 1
ATOM 1320 C CA . GLY A 1 187 ? 8.887 0.044 -8.745 1.00 90.94 187 GLY A CA 1
ATOM 1321 C C . GLY A 1 187 ? 8.017 1.011 -9.549 1.00 90.94 187 GLY A C 1
ATOM 1322 O O . GLY A 1 187 ? 6.905 1.351 -9.142 1.00 90.94 187 GLY A O 1
ATOM 1323 N N . GLY A 1 188 ? 8.540 1.451 -10.691 1.00 90.94 188 GLY A N 1
ATOM 1324 C CA . GLY A 1 188 ? 7.860 2.396 -11.575 1.00 90.94 188 GLY A CA 1
ATOM 1325 C C . GLY A 1 188 ? 7.807 3.826 -11.022 1.00 90.94 188 GLY A C 1
ATOM 1326 O O . GLY A 1 188 ? 8.235 4.076 -9.890 1.00 90.94 188 GLY A O 1
ATOM 1327 N N . PRO A 1 189 ? 7.305 4.780 -11.820 1.00 94.06 189 PRO A N 1
ATOM 1328 C CA . PRO A 1 189 ? 7.138 6.163 -11.397 1.00 94.06 189 PRO A CA 1
ATOM 1329 C C . PRO A 1 189 ? 6.076 6.294 -10.296 1.00 94.06 189 PRO A C 1
ATOM 1331 O O . PRO A 1 189 ? 5.147 5.492 -10.176 1.00 94.06 189 PRO A O 1
ATOM 1334 N N . ALA A 1 190 ? 6.217 7.340 -9.485 1.00 93.50 190 ALA A N 1
ATOM 1335 C CA . ALA A 1 190 ? 5.373 7.629 -8.330 1.00 93.50 190 ALA A CA 1
ATOM 1336 C C . ALA A 1 190 ? 3.872 7.690 -8.662 1.00 93.50 190 ALA A C 1
ATOM 1338 O O . ALA A 1 190 ? 3.037 7.278 -7.854 1.00 93.50 190 ALA A O 1
ATOM 1339 N N . GLU A 1 191 ? 3.538 8.212 -9.835 1.00 94.25 191 GLU A N 1
ATOM 1340 C CA . GLU A 1 191 ? 2.177 8.379 -10.336 1.00 94.25 191 GLU A CA 1
ATOM 1341 C C . GLU A 1 191 ? 1.537 7.024 -10.653 1.00 94.25 191 GLU A C 1
ATOM 1343 O O . GLU A 1 191 ? 0.387 6.782 -10.291 1.00 94.25 191 GLU A O 1
ATOM 1348 N N . GLU A 1 192 ? 2.295 6.101 -11.251 1.00 94.00 192 GLU A N 1
ATOM 1349 C CA . GLU A 1 192 ? 1.821 4.738 -11.508 1.00 94.00 192 GLU A CA 1
ATOM 1350 C C . GLU A 1 192 ? 1.582 3.982 -10.202 1.00 94.00 192 GLU A C 1
ATOM 1352 O O . GLU A 1 192 ? 0.569 3.299 -10.063 1.00 94.00 192 GLU A O 1
ATOM 1357 N N . GLN A 1 193 ? 2.471 4.129 -9.215 1.00 94.88 193 GLN A N 1
ATOM 1358 C CA . GLN A 1 193 ? 2.290 3.499 -7.905 1.00 94.88 193 GLN A CA 1
ATOM 1359 C C . GLN A 1 193 ? 1.004 3.976 -7.222 1.00 94.88 193 GLN A C 1
ATOM 1361 O O . GLN A 1 193 ? 0.267 3.158 -6.670 1.00 94.88 193 GLN A O 1
ATOM 1366 N N . LEU A 1 194 ? 0.722 5.282 -7.280 1.00 95.19 194 LEU A N 1
ATOM 1367 C CA . LEU A 1 194 ? -0.505 5.861 -6.734 1.00 95.19 194 LEU A CA 1
ATOM 1368 C C . LEU A 1 194 ? -1.743 5.356 -7.473 1.00 95.19 194 LEU A C 1
ATOM 1370 O O . LEU A 1 194 ? -2.684 4.932 -6.814 1.00 95.19 194 LEU A O 1
ATOM 1374 N N . ALA A 1 195 ? -1.717 5.305 -8.807 1.00 94.62 195 ALA A N 1
ATOM 1375 C CA . ALA A 1 195 ? -2.826 4.772 -9.598 1.00 94.62 195 ALA A CA 1
ATOM 1376 C C . ALA A 1 195 ? -3.103 3.286 -9.295 1.00 94.62 195 ALA A C 1
ATOM 1378 O O . ALA A 1 195 ? -4.253 2.843 -9.250 1.00 94.62 195 ALA A O 1
ATOM 1379 N N . VAL A 1 196 ? -2.052 2.492 -9.054 1.00 95.19 196 VAL A N 1
ATOM 1380 C CA . VAL A 1 196 ? -2.201 1.099 -8.612 1.00 95.19 196 VAL A CA 1
ATOM 1381 C C . VAL A 1 196 ? -2.808 1.036 -7.214 1.00 95.19 196 VAL A C 1
ATOM 1383 O O . VAL A 1 196 ? -3.748 0.271 -7.005 1.00 95.19 196 VAL A O 1
ATOM 1386 N N . LEU A 1 197 ? -2.314 1.834 -6.264 1.00 95.81 197 LEU A N 1
ATOM 1387 C CA . LEU A 1 197 ? -2.862 1.881 -4.908 1.00 95.81 197 LEU A CA 1
ATOM 1388 C C . LEU A 1 197 ? -4.327 2.305 -4.898 1.00 95.81 197 LEU A C 1
ATOM 1390 O O . LEU A 1 197 ? -5.131 1.596 -4.305 1.00 95.81 197 LEU A O 1
ATOM 1394 N N . GLU A 1 198 ? -4.682 3.379 -5.596 1.00 95.56 198 GLU A N 1
ATOM 1395 C CA . GLU A 1 198 ? -6.057 3.847 -5.771 1.00 95.56 198 GLU A CA 1
ATOM 1396 C C . GLU A 1 198 ? -6.970 2.711 -6.220 1.00 95.56 198 GLU A C 1
ATOM 1398 O O . GLU A 1 198 ? -7.969 2.400 -5.570 1.00 95.56 198 GLU A O 1
ATOM 1403 N N . ARG A 1 199 ? -6.593 2.031 -7.307 1.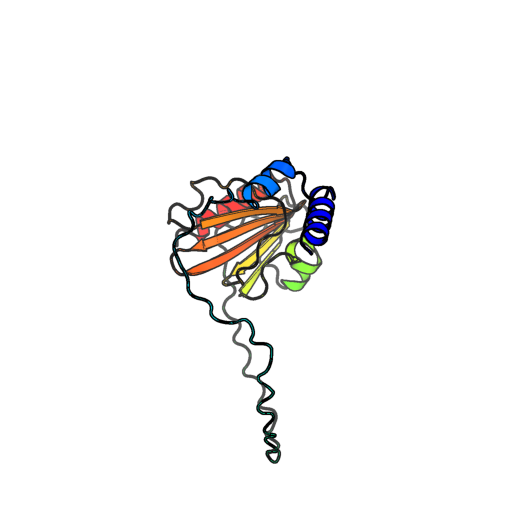00 94.94 199 ARG A N 1
ATOM 1404 C CA . ARG A 1 199 ? -7.373 0.930 -7.868 1.00 94.94 199 ARG A CA 1
ATOM 1405 C C . ARG A 1 199 ? -7.528 -0.221 -6.878 1.00 94.94 199 ARG A C 1
ATOM 1407 O O . ARG A 1 199 ? -8.620 -0.768 -6.741 1.00 94.94 199 ARG A O 1
ATOM 1414 N N . LEU A 1 200 ? -6.452 -0.609 -6.198 1.00 95.00 200 LEU A N 1
ATOM 1415 C CA . LEU A 1 200 ? -6.476 -1.704 -5.227 1.00 95.00 200 LEU A CA 1
ATOM 1416 C C . LEU A 1 200 ? -7.310 -1.347 -3.994 1.00 95.00 200 LEU A C 1
ATOM 1418 O O . LEU A 1 200 ? -8.095 -2.166 -3.524 1.00 95.00 200 LEU A O 1
ATOM 1422 N N . VAL A 1 201 ? -7.175 -0.131 -3.485 1.00 94.75 201 VAL A N 1
ATOM 1423 C CA . VAL A 1 201 ? -7.916 0.382 -2.332 1.00 94.75 201 VAL A CA 1
ATOM 1424 C C . VAL A 1 201 ? -9.409 0.438 -2.655 1.00 94.75 201 VAL A C 1
ATOM 1426 O O . VAL A 1 201 ? -10.194 -0.260 -2.015 1.00 94.75 201 VAL A O 1
ATOM 1429 N N . THR A 1 202 ? -9.796 1.157 -3.708 1.00 94.00 202 THR A N 1
ATOM 1430 C CA . THR A 1 202 ? -11.204 1.329 -4.113 1.00 94.00 202 THR A CA 1
ATOM 1431 C C . THR A 1 202 ? -11.901 -0.001 -4.411 1.00 94.00 202 THR A C 1
ATOM 1433 O O . THR A 1 202 ? -13.042 -0.212 -3.992 1.00 94.00 202 THR A O 1
ATOM 1436 N N . THR A 1 203 ? -11.206 -0.940 -5.065 1.00 94.19 203 THR A N 1
ATOM 1437 C CA . THR A 1 203 ? -11.768 -2.258 -5.411 1.00 94.19 203 THR A CA 1
ATOM 1438 C C . THR A 1 203 ? -11.951 -3.161 -4.191 1.00 94.19 203 THR A C 1
ATOM 1440 O O . THR A 1 203 ? -12.869 -3.979 -4.171 1.00 94.19 203 THR A O 1
ATOM 1443 N N . ASN A 1 204 ? -11.068 -3.073 -3.191 1.00 91.75 204 ASN A N 1
ATOM 1444 C CA . ASN A 1 204 ? -11.114 -3.990 -2.054 1.00 91.75 204 ASN A CA 1
ATOM 1445 C C . ASN A 1 204 ? -11.899 -3.424 -0.867 1.00 91.75 204 ASN A C 1
ATOM 1447 O O . ASN A 1 204 ? -12.442 -4.229 -0.125 1.00 91.75 204 ASN A O 1
ATOM 1451 N N . ILE A 1 205 ? -12.005 -2.102 -0.693 1.00 89.94 205 ILE A N 1
ATOM 1452 C CA . ILE A 1 205 ? -12.762 -1.467 0.405 1.00 89.94 205 ILE A CA 1
ATOM 1453 C C . ILE A 1 205 ? -14.282 -1.588 0.229 1.00 89.94 205 ILE A C 1
ATOM 1455 O O . ILE A 1 205 ? -14.991 -1.783 1.204 1.00 89.94 205 ILE A O 1
ATOM 1459 N N . THR A 1 206 ? -14.797 -1.523 -0.999 1.00 78.25 206 THR A N 1
ATOM 1460 C CA . THR A 1 206 ? -16.247 -1.476 -1.285 1.00 78.25 206 THR A CA 1
ATOM 1461 C C . THR A 1 206 ? -16.999 -2.810 -1.112 1.00 78.25 206 THR A C 1
ATOM 1463 O O . THR A 1 206 ? -18.141 -2.937 -1.554 1.00 78.25 206 THR A O 1
ATOM 1466 N N . ARG A 1 207 ? -16.386 -3.809 -0.468 1.00 62.31 207 ARG A N 1
ATOM 1467 C CA . ARG A 1 207 ? -16.973 -5.119 -0.148 1.00 62.31 207 ARG A CA 1
ATOM 1468 C C . ARG A 1 207 ? -16.913 -5.399 1.343 1.00 62.31 207 ARG A C 1
ATOM 1470 O O . ARG A 1 207 ? -17.931 -5.930 1.829 1.00 62.31 207 ARG A O 1
#

Secondary structure (DSSP, 8-state):
-HHHHHHHHHHHHHSSS------HHHHHHHHS----------------------------------------PPP----PPP-PPTTPPTTEEE-S-HHHHHHH-GGGGGSPSSSEEEEEEEPTT-SS-EEEEEES---PPPSSEEEPPPGGG-TTS-EEEEEEETTEEEEEEE-TTS-EEEEEEESS-HHHHHHHHHHHHHHHHT-